Protein AF-A0A2N2BEV5-F1 (afdb_monomer_lite)

pLDDT: mean 85.34, std 14.76, range [30.97, 98.75]

Foldseek 3Di:
DDDDDDDPPDPDDDDDDALLDAWDQFDKDKDKDFDPQDPDPPDDDDDPDDPDPSGDMDIDIDGDGDAKAKFWKKFQDKQAPQCVVQNVDPPRIDTLQQDAQAAQRNPDVPCNHDFAAAPMKTKIKIKMFHPQLDQPKKKKKAKFKWFQFPLQDTAGWWKWFQDPVGTHTQLDPPDPDFFKDFQQDVSNVDDPVQQLLQLVLVQVVPNVPPDDSVNSSCLNNDRDIGTQDDRNIGMWGSSFKTQCFDPPPDPPDDDPSSRSSRMMMGIGMDGHHQRMWIFGPPDDPVVDPDDDAVDPRTDAFGKMFMFIWMFIADDDPDPPCVVVDDGSYTCDDPPVHHNSVVRNRDQDDPSHGDDRRRHGIYTNHGGPVVVVD

Structure (mmCIF, N/CA/C/O backbone):
data_AF-A0A2N2BEV5-F1
#
_entry.id   AF-A0A2N2BEV5-F1
#
loop_
_atom_site.group_PDB
_atom_site.id
_atom_site.type_symbol
_atom_site.label_atom_id
_atom_site.label_alt_id
_atom_site.label_comp_id
_atom_site.label_asym_id
_atom_site.label_entity_id
_atom_site.label_seq_id
_atom_site.pdbx_PDB_ins_code
_atom_site.Cartn_x
_atom_site.Cartn_y
_atom_site.Cartn_z
_atom_site.occupancy
_atom_site.B_iso_or_equiv
_atom_site.auth_seq_id
_atom_site.auth_comp_id
_atom_site.auth_asym_id
_atom_site.auth_atom_id
_atom_site.pdbx_PDB_model_num
ATOM 1 N N . ILE A 1 1 ? 19.008 -13.020 -26.504 1.00 34.28 1 ILE A N 1
ATOM 2 C CA . ILE A 1 1 ? 19.148 -14.498 -26.495 1.00 34.28 1 ILE A CA 1
ATOM 3 C C . ILE A 1 1 ? 20.255 -14.858 -25.511 1.00 34.28 1 ILE A C 1
ATOM 5 O O . ILE A 1 1 ? 21.425 -14.665 -25.812 1.00 34.28 1 ILE A O 1
ATOM 9 N N . THR A 1 2 ? 19.903 -15.298 -24.308 1.00 40.72 2 THR A N 1
ATOM 10 C CA . THR A 1 2 ? 20.852 -15.801 -23.304 1.00 40.72 2 THR A CA 1
ATOM 11 C C . THR A 1 2 ? 20.968 -17.312 -23.476 1.00 40.72 2 THR A C 1
ATOM 13 O O . THR A 1 2 ? 20.120 -18.064 -23.009 1.00 40.72 2 THR A O 1
ATOM 16 N N . GLY A 1 3 ? 21.986 -17.758 -24.217 1.00 40.56 3 GLY A N 1
ATOM 17 C CA . GLY A 1 3 ? 22.230 -19.180 -24.453 1.00 40.56 3 GLY A CA 1
ATOM 18 C C . GLY A 1 3 ? 22.657 -19.887 -23.169 1.00 40.56 3 GLY A C 1
ATOM 19 O O . GLY A 1 3 ? 23.646 -19.504 -22.547 1.00 40.56 3 GLY A O 1
ATOM 20 N N . THR A 1 4 ? 21.910 -20.910 -22.775 1.00 47.31 4 THR A N 1
ATOM 21 C CA . THR A 1 4 ? 22.251 -21.835 -21.689 1.00 47.31 4 THR A CA 1
ATOM 22 C C . THR A 1 4 ? 22.602 -23.166 -22.338 1.00 47.31 4 THR A C 1
ATOM 24 O O . THR A 1 4 ? 21.811 -23.709 -23.103 1.00 47.31 4 THR A O 1
ATOM 27 N N . ASN A 1 5 ? 23.824 -23.651 -22.109 1.00 46.62 5 ASN A N 1
ATOM 28 C CA . ASN A 1 5 ? 24.278 -24.915 -22.678 1.00 46.62 5 ASN A CA 1
ATOM 29 C C . ASN A 1 5 ? 23.765 -26.047 -21.783 1.00 46.62 5 ASN A C 1
ATOM 31 O O . ASN A 1 5 ? 24.257 -26.229 -20.670 1.00 46.62 5 ASN A O 1
ATOM 35 N N . THR A 1 6 ? 22.730 -26.751 -22.225 1.00 49.31 6 THR A N 1
ATOM 36 C CA . THR A 1 6 ? 22.235 -27.949 -21.543 1.00 49.31 6 THR A CA 1
ATOM 37 C C . THR A 1 6 ? 23.094 -29.136 -21.956 1.00 49.31 6 THR A C 1
ATOM 39 O O . THR A 1 6 ? 23.370 -29.311 -23.143 1.00 49.31 6 THR A O 1
ATOM 42 N N . GLY A 1 7 ? 23.535 -29.941 -20.987 1.00 48.88 7 GLY A N 1
ATOM 43 C CA . GLY A 1 7 ? 24.290 -31.164 -21.261 1.00 48.88 7 GLY A CA 1
ATOM 44 C C . GLY A 1 7 ? 23.553 -32.094 -22.230 1.00 48.88 7 GLY A C 1
ATOM 45 O O . GLY A 1 7 ? 22.334 -32.026 -22.392 1.00 48.88 7 GLY A O 1
ATOM 46 N N . THR A 1 8 ? 24.298 -32.967 -22.901 1.00 49.28 8 THR A N 1
ATOM 47 C CA . THR A 1 8 ? 23.722 -33.966 -23.804 1.00 49.28 8 THR A CA 1
ATOM 48 C C . THR A 1 8 ? 22.730 -34.866 -23.046 1.00 49.28 8 THR A C 1
ATOM 50 O O . THR A 1 8 ? 23.027 -35.342 -21.953 1.00 49.28 8 THR A O 1
ATOM 53 N N . ASN A 1 9 ? 21.555 -35.110 -23.643 1.00 54.00 9 ASN A N 1
ATOM 54 C CA . ASN A 1 9 ? 20.479 -36.003 -23.164 1.00 54.00 9 ASN A CA 1
ATOM 55 C C . ASN A 1 9 ? 19.553 -35.499 -22.035 1.00 54.00 9 ASN A C 1
ATOM 57 O O . ASN A 1 9 ? 18.946 -36.319 -21.346 1.00 54.00 9 ASN A O 1
ATOM 61 N N . THR A 1 10 ? 19.370 -34.189 -21.851 1.00 55.41 10 THR A N 1
ATOM 62 C CA . THR A 1 10 ? 18.344 -33.670 -20.923 1.00 55.41 10 THR A CA 1
ATOM 63 C C . THR A 1 10 ? 17.111 -33.147 -21.666 1.00 55.41 10 THR A C 1
ATOM 65 O O . THR A 1 10 ? 17.215 -32.212 -22.454 1.00 55.41 10 THR A O 1
ATOM 68 N N . ASN A 1 11 ? 15.922 -33.683 -21.358 1.00 60.34 11 ASN A N 1
ATOM 69 C CA . ASN A 1 11 ? 14.624 -33.153 -21.828 1.00 60.34 11 ASN A CA 1
ATOM 70 C C . ASN A 1 11 ? 14.162 -31.907 -21.044 1.00 60.34 11 ASN A C 1
ATOM 72 O O . ASN A 1 11 ? 13.017 -31.476 -21.159 1.00 60.34 11 ASN A O 1
ATOM 76 N N . THR A 1 12 ? 15.033 -31.348 -20.207 1.00 63.50 12 THR A N 1
ATOM 77 C CA . THR A 1 12 ? 14.775 -30.174 -19.377 1.00 63.50 12 THR A CA 1
ATOM 78 C C . THR A 1 12 ? 15.849 -29.128 -19.644 1.00 63.50 12 THR A C 1
ATOM 80 O O . THR A 1 12 ? 17.036 -29.441 -19.743 1.00 63.50 12 THR A O 1
ATOM 83 N N . ALA A 1 13 ? 15.425 -27.874 -19.776 1.00 67.50 13 ALA A N 1
ATOM 84 C CA . ALA A 1 13 ? 16.307 -26.746 -20.019 1.00 67.50 13 ALA A CA 1
ATOM 85 C C . ALA A 1 13 ? 15.894 -25.569 -19.135 1.00 67.50 13 ALA A C 1
ATOM 87 O O . ALA A 1 13 ? 14.744 -25.133 -19.162 1.00 67.50 13 ALA A O 1
ATOM 88 N N . THR A 1 14 ? 16.842 -25.045 -18.361 1.00 68.56 14 THR A N 1
ATOM 89 C CA . THR A 1 14 ? 16.661 -23.795 -17.620 1.00 68.56 14 THR A CA 1
ATOM 90 C C . THR A 1 14 ? 17.076 -22.649 -18.525 1.00 68.56 14 THR A C 1
ATOM 92 O O . THR A 1 14 ? 18.225 -22.607 -18.956 1.00 68.56 14 THR A O 1
ATOM 95 N N . TYR A 1 15 ? 16.169 -21.714 -18.790 1.00 69.25 15 TYR A N 1
ATOM 96 C CA . TYR A 1 15 ? 16.465 -20.501 -19.545 1.00 69.25 15 TYR A CA 1
ATOM 97 C C . TYR A 1 15 ? 16.323 -19.267 -18.651 1.00 69.25 15 TYR A C 1
ATOM 99 O O . TYR A 1 15 ? 15.586 -19.265 -17.668 1.00 69.25 15 TYR A O 1
ATOM 107 N N . TYR A 1 16 ? 17.056 -18.210 -18.992 1.00 71.62 16 TYR A N 1
ATOM 108 C CA . TYR A 1 16 ? 16.954 -16.916 -18.324 1.00 71.62 16 TYR A CA 1
ATOM 109 C C . TYR A 1 16 ? 16.068 -15.986 -19.147 1.00 71.62 16 TYR A C 1
ATOM 111 O O . TYR A 1 16 ? 16.355 -15.763 -20.326 1.00 71.62 16 TYR A O 1
ATOM 119 N N . LEU A 1 17 ? 15.033 -15.430 -18.516 1.00 75.38 17 LEU A N 1
ATOM 120 C CA . LEU A 1 17 ? 14.202 -14.386 -19.095 1.00 75.38 17 LEU A CA 1
ATOM 121 C C . LEU A 1 17 ? 14.609 -13.026 -18.508 1.00 75.38 17 LEU A C 1
ATOM 123 O O . LEU A 1 17 ? 14.427 -12.809 -17.308 1.00 75.38 17 LEU A O 1
ATOM 127 N N . PRO A 1 18 ? 15.180 -12.113 -19.310 1.00 77.12 18 PRO A N 1
ATOM 128 C CA . PRO A 1 18 ? 15.557 -10.802 -18.810 1.00 77.12 18 PRO A CA 1
ATOM 129 C C . PRO A 1 18 ? 14.338 -9.977 -18.398 1.00 77.12 18 PRO A C 1
ATOM 131 O O . PRO A 1 18 ? 13.340 -9.933 -19.112 1.00 77.12 18 PRO A O 1
ATOM 134 N N . SER A 1 19 ? 14.445 -9.243 -17.290 1.00 78.12 19 SER A N 1
ATOM 135 C CA . SER A 1 19 ? 13.341 -8.419 -16.775 1.00 78.12 19 SER A CA 1
ATOM 136 C C . SER A 1 19 ? 12.916 -7.287 -17.716 1.00 78.12 19 SER A C 1
ATOM 138 O O . SER A 1 19 ? 11.834 -6.745 -17.554 1.00 78.12 19 SER A O 1
ATOM 140 N N . HIS A 1 20 ? 13.783 -6.891 -18.654 1.00 81.94 20 HIS A N 1
ATOM 141 C CA . HIS A 1 20 ? 13.527 -5.827 -19.630 1.00 81.94 20 HIS A CA 1
ATOM 142 C C . HIS A 1 20 ? 12.805 -6.313 -20.894 1.00 81.94 20 HIS A C 1
ATOM 144 O O . HIS A 1 20 ? 12.611 -5.527 -21.824 1.00 81.94 20 HIS A O 1
ATOM 150 N N . ASN A 1 21 ? 12.475 -7.603 -20.976 1.00 83.12 21 ASN A N 1
ATOM 151 C CA . ASN A 1 21 ? 11.634 -8.102 -22.049 1.00 83.12 21 ASN A CA 1
ATOM 152 C C . ASN A 1 21 ? 10.241 -7.481 -21.922 1.00 83.12 21 ASN A C 1
ATOM 154 O O . ASN A 1 21 ? 9.673 -7.455 -20.834 1.00 83.12 21 ASN A O 1
ATOM 158 N N . ARG A 1 22 ? 9.710 -7.000 -23.048 1.00 84.12 22 ARG A N 1
ATOM 159 C CA . ARG A 1 22 ? 8.342 -6.485 -23.112 1.00 84.12 22 ARG A CA 1
ATOM 160 C C . ARG A 1 22 ? 7.340 -7.609 -22.957 1.00 84.12 22 ARG A C 1
ATOM 162 O O . ARG A 1 22 ? 7.591 -8.727 -23.415 1.00 84.12 22 ARG A O 1
ATOM 169 N N . GLU A 1 23 ? 6.208 -7.278 -22.368 1.00 86.94 23 GLU A N 1
ATOM 170 C CA . GLU A 1 23 ? 5.104 -8.209 -22.233 1.00 86.94 23 GLU A CA 1
ATOM 171 C C . GLU A 1 23 ? 4.521 -8.546 -23.613 1.00 86.94 23 GLU A C 1
ATOM 173 O O . GLU A 1 23 ? 4.550 -7.742 -24.550 1.00 86.94 23 GLU A O 1
ATOM 178 N N . THR A 1 24 ? 4.072 -9.788 -23.787 1.00 85.44 24 THR A N 1
ATOM 179 C CA . THR A 1 24 ? 3.576 -10.283 -25.076 1.00 85.44 24 THR A CA 1
ATOM 180 C C . THR A 1 24 ? 2.731 -11.537 -24.904 1.00 85.44 24 THR A C 1
ATOM 182 O O . THR A 1 24 ? 3.067 -12.417 -24.117 1.00 85.44 24 THR A O 1
ATOM 185 N N . THR A 1 25 ? 1.664 -11.654 -25.694 1.00 84.75 25 THR A N 1
ATOM 186 C CA . THR A 1 25 ? 0.838 -12.869 -25.802 1.00 84.75 25 THR A CA 1
ATOM 187 C C . THR A 1 25 ? 1.305 -13.807 -26.919 1.00 84.75 25 THR A C 1
ATOM 189 O O . THR A 1 25 ? 0.766 -14.892 -27.103 1.00 84.75 25 THR A O 1
ATOM 192 N N . THR A 1 26 ? 2.307 -13.399 -27.703 1.00 88.25 26 THR A N 1
ATOM 193 C CA . THR A 1 26 ? 2.775 -14.125 -28.895 1.00 88.25 26 THR A CA 1
ATOM 194 C C . THR A 1 26 ? 4.274 -14.414 -28.834 1.00 88.25 26 THR A C 1
ATOM 196 O O . THR A 1 26 ? 4.943 -14.491 -29.867 1.00 88.25 26 THR A O 1
ATOM 199 N N . GLY A 1 27 ? 4.831 -14.504 -27.626 1.00 84.31 27 GLY A N 1
ATOM 200 C CA . GLY A 1 27 ? 6.242 -14.789 -27.414 1.00 84.31 27 GLY A CA 1
ATOM 201 C C . GLY A 1 27 ? 6.604 -16.216 -27.819 1.00 84.31 27 GLY A C 1
ATOM 202 O O . GLY A 1 27 ? 5.766 -17.116 -27.845 1.00 84.31 27 GLY A O 1
ATOM 203 N N . GLN A 1 28 ? 7.882 -16.434 -28.121 1.00 83.12 28 GLN A N 1
ATOM 204 C CA . GLN A 1 28 ? 8.412 -17.765 -28.406 1.00 83.12 28 GLN A CA 1
ATOM 205 C C . GLN A 1 28 ? 9.754 -17.964 -27.706 1.00 83.12 28 GLN A C 1
ATOM 207 O O . GLN A 1 28 ? 10.658 -17.130 -27.809 1.00 83.12 28 GLN A O 1
ATOM 212 N N . VAL A 1 29 ? 9.903 -19.098 -27.022 1.00 79.50 29 VAL A N 1
ATOM 213 C CA . VAL A 1 29 ? 11.201 -19.592 -26.553 1.00 79.50 29 VAL A CA 1
ATOM 214 C C . VAL A 1 29 ? 11.719 -20.588 -27.579 1.00 79.50 29 VAL A C 1
ATOM 216 O O . VAL A 1 29 ? 11.089 -21.611 -27.837 1.00 79.50 29 VAL A O 1
ATOM 219 N N . GLN A 1 30 ? 12.873 -20.284 -28.169 1.00 76.88 30 GLN A N 1
ATOM 220 C CA . GLN A 1 30 ? 13.498 -21.127 -29.183 1.00 76.88 30 GLN A CA 1
ATOM 221 C C . GLN A 1 30 ? 14.633 -21.956 -28.576 1.00 76.88 30 GLN A C 1
ATOM 223 O O . GLN A 1 30 ? 15.620 -21.410 -28.077 1.00 76.88 30 GLN A O 1
ATOM 228 N N . PHE A 1 31 ? 14.525 -23.275 -28.697 1.00 73.56 31 PHE A N 1
ATOM 229 C CA . PHE A 1 31 ? 15.580 -24.237 -28.398 1.00 73.56 31 PHE A CA 1
ATOM 230 C C . PHE A 1 31 ? 16.249 -24.652 -29.700 1.00 73.56 31 PHE A C 1
ATOM 232 O O . PHE A 1 31 ? 15.580 -24.921 -30.697 1.00 73.56 31 PHE A O 1
ATOM 239 N N . ARG A 1 32 ? 17.582 -24.686 -29.710 1.00 68.81 32 ARG A N 1
ATOM 240 C CA . ARG A 1 32 ? 18.357 -25.005 -30.911 1.00 68.81 32 ARG A CA 1
ATOM 241 C C . ARG A 1 32 ? 19.406 -26.054 -30.585 1.00 68.81 32 ARG A C 1
ATOM 243 O O . ARG A 1 32 ? 20.234 -25.833 -29.705 1.00 68.81 32 ARG A O 1
ATOM 250 N N . THR A 1 33 ? 19.413 -27.154 -31.330 1.00 65.44 33 THR A N 1
ATOM 251 C CA . THR A 1 33 ? 20.548 -28.080 -31.349 1.00 65.44 33 THR A CA 1
ATOM 252 C C . THR A 1 33 ? 21.574 -27.559 -32.347 1.00 65.44 33 THR A C 1
ATOM 254 O O . THR A 1 33 ? 21.242 -27.276 -33.499 1.00 65.44 33 THR A O 1
ATOM 257 N N . LEU A 1 34 ? 22.817 -27.401 -31.899 1.00 62.34 34 LEU A N 1
ATOM 258 C CA . LEU A 1 34 ? 23.918 -26.930 -32.734 1.00 62.34 34 LEU A CA 1
ATOM 259 C C . LEU A 1 34 ? 24.727 -28.138 -33.226 1.00 62.34 34 LEU A C 1
ATOM 261 O O . LEU A 1 34 ? 25.015 -29.019 -32.412 1.00 62.34 34 LEU A O 1
ATOM 265 N N . PRO A 1 35 ? 25.102 -28.204 -34.514 1.00 60.31 35 PRO A N 1
ATOM 266 C CA . PRO A 1 35 ? 25.917 -29.296 -35.012 1.00 60.31 35 PRO A CA 1
ATOM 267 C C . PRO A 1 35 ? 27.351 -29.154 -34.493 1.00 60.31 35 PRO A C 1
ATOM 269 O O . PRO A 1 35 ? 27.834 -28.048 -34.236 1.00 60.31 35 PRO A O 1
ATOM 272 N N . ILE A 1 36 ? 28.029 -30.291 -34.325 1.00 57.94 36 ILE A N 1
ATOM 273 C CA . ILE A 1 36 ? 29.343 -30.380 -33.665 1.00 57.94 36 ILE A CA 1
ATOM 274 C C . ILE A 1 36 ? 30.451 -29.611 -34.403 1.00 57.94 36 ILE A C 1
ATOM 276 O O . ILE A 1 36 ? 31.443 -29.213 -33.801 1.00 57.94 36 ILE A O 1
ATOM 280 N N . ASN A 1 37 ? 30.271 -29.383 -35.703 1.00 60.31 37 ASN A N 1
ATOM 281 C CA . ASN A 1 37 ? 31.183 -28.673 -36.596 1.00 60.31 37 ASN A CA 1
ATOM 282 C C . ASN A 1 37 ? 30.861 -27.167 -36.725 1.00 60.31 37 ASN A C 1
ATOM 284 O O . ASN A 1 37 ? 31.521 -26.467 -37.494 1.00 60.31 37 ASN A O 1
ATOM 288 N N . LEU A 1 38 ? 29.873 -26.637 -35.987 1.00 59.56 38 LEU A N 1
ATOM 289 C CA . LEU A 1 38 ? 29.530 -25.217 -36.043 1.00 59.56 38 LEU A CA 1
ATOM 290 C C . LEU A 1 38 ? 30.586 -24.364 -35.328 1.00 59.56 38 LEU A C 1
ATOM 292 O O . LEU A 1 38 ? 30.641 -24.304 -34.102 1.00 59.56 38 LEU A O 1
ATOM 296 N N . THR A 1 39 ? 31.375 -23.626 -36.103 1.00 58.25 39 THR A N 1
ATOM 297 C CA . THR A 1 39 ? 32.436 -22.747 -35.586 1.00 58.25 39 THR A CA 1
ATOM 298 C C . THR A 1 39 ? 31.948 -21.349 -35.193 1.00 58.25 39 THR A C 1
ATOM 300 O O . THR A 1 39 ? 32.616 -20.671 -34.415 1.00 58.25 39 THR A O 1
ATOM 303 N N . ASN A 1 40 ? 30.780 -20.902 -35.682 1.00 61.22 40 ASN A N 1
ATOM 304 C CA . ASN A 1 40 ? 30.209 -19.588 -35.363 1.00 61.22 40 ASN A CA 1
ATOM 305 C C . ASN A 1 40 ? 28.679 -19.637 -35.177 1.00 61.22 40 ASN A C 1
ATOM 307 O O . ASN A 1 40 ? 27.923 -19.986 -36.085 1.00 61.22 40 ASN A O 1
ATOM 311 N N . LEU A 1 41 ? 28.222 -19.220 -33.994 1.00 57.69 41 LEU A N 1
ATOM 312 C CA . LEU A 1 41 ? 26.811 -19.161 -33.595 1.00 57.69 41 LEU A CA 1
ATOM 313 C C . LEU A 1 41 ? 25.984 -18.108 -34.352 1.00 57.69 41 LEU A C 1
ATOM 315 O O . LEU A 1 41 ? 24.764 -18.246 -34.427 1.00 57.69 41 LEU A O 1
ATOM 319 N N . LEU A 1 42 ? 26.629 -17.073 -34.899 1.00 59.28 42 LEU A N 1
ATOM 320 C CA . LEU A 1 42 ? 25.979 -15.908 -35.512 1.00 59.28 42 LEU A CA 1
ATOM 321 C C . LEU A 1 42 ? 25.926 -15.961 -37.049 1.00 59.28 42 LEU A C 1
ATOM 323 O O . LEU A 1 42 ? 25.444 -15.021 -37.675 1.00 59.28 42 LEU A O 1
ATOM 327 N N . ALA A 1 43 ? 26.415 -17.035 -37.677 1.00 57.66 43 ALA A N 1
ATOM 328 C CA . ALA A 1 43 ? 26.401 -17.162 -39.134 1.00 57.66 43 ALA A CA 1
ATOM 329 C C . ALA A 1 43 ? 24.961 -17.300 -39.697 1.00 57.66 43 ALA A C 1
ATOM 331 O O . ALA A 1 43 ? 24.120 -17.962 -39.069 1.00 57.66 43 ALA A O 1
ATOM 332 N N . PRO A 1 44 ? 24.655 -16.706 -40.871 1.00 52.97 44 PRO A N 1
ATOM 333 C CA . PRO A 1 44 ? 23.339 -16.798 -41.511 1.00 52.97 44 PRO A CA 1
ATOM 334 C C . PRO A 1 44 ? 22.967 -18.254 -41.834 1.00 52.97 44 PRO A C 1
ATOM 336 O O . PRO A 1 44 ? 23.810 -19.036 -42.264 1.00 52.97 44 PRO A O 1
ATOM 339 N N . HIS A 1 45 ? 21.707 -18.629 -41.597 1.00 56.06 45 HIS A N 1
ATOM 340 C CA . HIS 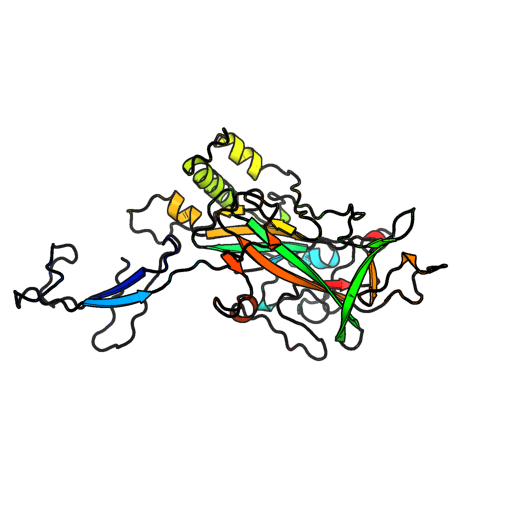A 1 45 ? 21.213 -20.006 -41.719 1.00 56.06 45 HIS A CA 1
ATOM 341 C C . HIS A 1 45 ? 19.780 -20.053 -42.259 1.00 56.06 45 HIS A C 1
ATOM 343 O O . HIS A 1 45 ? 19.039 -19.075 -42.174 1.00 56.06 45 HIS A O 1
ATOM 349 N N . ASN A 1 46 ? 19.403 -21.203 -42.825 1.00 52.03 46 ASN A N 1
ATOM 350 C CA . ASN A 1 46 ? 18.092 -21.425 -43.427 1.00 52.03 46 ASN A CA 1
ATOM 351 C C . ASN A 1 46 ? 17.142 -22.081 -42.410 1.00 52.03 46 ASN A C 1
ATOM 353 O O . ASN A 1 46 ? 17.456 -23.138 -41.869 1.00 52.03 46 ASN A O 1
ATOM 357 N N . PHE A 1 47 ? 16.004 -21.439 -42.131 1.00 50.50 47 PHE A N 1
ATOM 358 C CA . PHE A 1 47 ? 15.094 -21.801 -41.031 1.00 50.50 47 PHE A CA 1
ATOM 359 C C . PHE A 1 47 ? 14.123 -22.943 -41.365 1.00 50.50 47 PHE A C 1
ATOM 361 O O . PHE A 1 47 ? 13.617 -23.593 -40.458 1.00 50.50 47 PHE A O 1
ATOM 368 N N . ALA A 1 48 ? 13.842 -23.168 -42.652 1.00 45.28 48 ALA A N 1
ATOM 369 C CA . ALA A 1 48 ? 12.697 -23.976 -43.078 1.00 45.28 48 ALA A CA 1
ATOM 370 C C . ALA A 1 48 ? 13.036 -25.424 -43.464 1.00 45.28 48 ALA A C 1
ATOM 372 O O . ALA A 1 48 ? 12.157 -26.278 -43.384 1.00 45.28 48 ALA A O 1
ATOM 373 N N . TYR A 1 49 ? 14.266 -25.726 -43.901 1.00 46.53 49 TYR A N 1
ATOM 374 C CA . TYR A 1 49 ? 14.660 -27.108 -44.183 1.00 46.53 49 TYR A CA 1
ATOM 375 C C . TYR A 1 49 ? 16.174 -27.318 -44.324 1.00 46.53 49 TYR A C 1
ATOM 377 O O . TYR A 1 49 ? 16.933 -26.404 -44.653 1.00 46.53 49 TYR A O 1
ATOM 385 N N . ASN A 1 50 ? 16.577 -28.571 -44.113 1.00 49.91 50 ASN A N 1
ATOM 386 C CA . ASN A 1 50 ? 17.946 -29.062 -44.180 1.00 49.91 50 ASN A CA 1
ATOM 387 C C . ASN A 1 50 ? 18.389 -29.338 -45.636 1.00 49.91 50 ASN A C 1
ATOM 389 O O . ASN A 1 50 ? 17.968 -30.332 -46.226 1.00 49.91 50 ASN A O 1
ATOM 393 N N . LYS A 1 51 ? 19.228 -28.472 -46.224 1.00 52.38 51 LYS A N 1
ATOM 394 C CA . LYS A 1 51 ? 19.901 -28.737 -47.519 1.00 52.38 51 LYS A CA 1
ATOM 395 C C . LYS A 1 51 ? 21.305 -29.317 -47.374 1.00 52.38 51 LYS A C 1
ATOM 397 O O . LYS A 1 51 ? 21.847 -29.788 -48.367 1.00 52.38 51 LYS A O 1
ATOM 402 N N . ASP A 1 52 ? 21.896 -29.221 -46.189 1.00 56.25 52 ASP A N 1
ATOM 403 C CA . ASP A 1 52 ? 23.330 -29.397 -45.996 1.00 56.25 52 ASP A CA 1
ATOM 404 C C . ASP A 1 52 ? 23.599 -30.123 -44.674 1.00 56.25 52 ASP A C 1
ATOM 406 O O . ASP A 1 52 ? 23.303 -29.616 -43.589 1.00 56.25 52 ASP A O 1
ATOM 410 N N . ILE A 1 53 ? 24.155 -31.329 -44.788 1.00 56.12 53 ILE A N 1
ATOM 411 C CA . ILE A 1 53 ? 24.494 -32.198 -43.659 1.00 56.12 53 ILE A CA 1
ATOM 412 C C . ILE A 1 53 ? 25.543 -31.563 -42.737 1.00 56.12 53 ILE A C 1
ATOM 414 O O . ILE A 1 53 ? 25.528 -31.827 -41.535 1.00 56.12 53 ILE A O 1
ATOM 418 N N . ASP A 1 54 ? 26.369 -30.655 -43.265 1.00 52.91 54 ASP A N 1
ATOM 419 C CA . ASP A 1 54 ? 27.369 -29.913 -42.502 1.00 52.91 54 ASP A CA 1
ATOM 420 C C . ASP A 1 54 ? 26.766 -28.714 -41.738 1.00 52.91 54 ASP A C 1
ATOM 422 O O . ASP A 1 54 ? 27.444 -28.118 -40.902 1.00 52.91 54 ASP A O 1
ATOM 426 N N . ALA A 1 55 ? 25.483 -28.384 -41.955 1.00 52.47 55 ALA A N 1
ATOM 427 C CA . ALA A 1 55 ? 24.771 -27.263 -41.327 1.00 52.47 55 ALA A CA 1
ATOM 428 C C . ALA A 1 55 ? 23.537 -27.691 -40.498 1.00 52.47 55 ALA A C 1
ATOM 430 O O . ALA A 1 55 ? 22.659 -26.868 -40.214 1.00 52.47 55 ALA A O 1
ATOM 431 N N . TYR A 1 56 ? 23.469 -28.965 -40.089 1.00 54.03 56 TYR A N 1
ATOM 432 C CA . TYR A 1 56 ? 22.330 -29.569 -39.385 1.00 54.03 56 TYR A CA 1
ATOM 433 C C . TYR A 1 56 ? 21.934 -28.819 -38.098 1.00 54.03 56 TYR A C 1
ATOM 435 O O . TYR A 1 56 ? 22.645 -28.865 -37.098 1.00 54.03 56 TYR A O 1
ATOM 443 N N . LYS A 1 57 ? 20.765 -28.164 -38.077 1.00 58.25 57 LYS A N 1
ATOM 444 C CA . LYS A 1 57 ? 20.184 -27.560 -36.863 1.00 58.25 57 LYS A CA 1
ATOM 445 C C . LYS A 1 57 ? 18.717 -27.952 -36.725 1.00 58.25 57 LYS A C 1
ATOM 447 O O . LYS A 1 57 ? 17.917 -27.652 -37.606 1.00 58.25 57 LYS A O 1
ATOM 452 N N . ALA A 1 58 ? 18.365 -28.575 -35.602 1.00 59.53 58 ALA A N 1
ATOM 453 C CA . ALA A 1 58 ? 16.977 -28.759 -35.186 1.00 59.53 58 ALA A CA 1
ATOM 454 C C . ALA A 1 58 ? 16.564 -27.572 -34.302 1.00 59.53 58 ALA A C 1
ATOM 456 O O . ALA A 1 58 ? 17.273 -27.236 -33.348 1.00 59.53 58 ALA A O 1
ATOM 457 N N . VAL A 1 59 ? 15.444 -26.926 -34.635 1.00 67.00 59 VAL A N 1
ATOM 458 C CA . VAL A 1 59 ? 14.840 -25.853 -33.835 1.00 67.00 59 VAL A CA 1
ATOM 459 C C . VAL A 1 59 ? 13.516 -26.361 -33.284 1.00 67.00 59 VAL A C 1
ATOM 461 O O . VAL A 1 59 ? 12.703 -26.897 -34.032 1.00 67.00 59 VAL A O 1
ATOM 464 N N . ALA A 1 60 ? 13.311 -26.190 -31.984 1.00 71.75 60 ALA A N 1
ATOM 465 C CA . ALA A 1 60 ? 12.018 -26.358 -31.342 1.00 71.75 60 ALA A CA 1
ATOM 466 C C . ALA A 1 60 ? 11.581 -25.007 -30.777 1.00 71.75 60 ALA A C 1
ATOM 468 O O . ALA A 1 60 ? 12.383 -24.293 -30.173 1.00 71.75 60 ALA A O 1
ATOM 469 N N . GLU A 1 61 ? 10.317 -24.657 -30.976 1.00 79.38 61 GLU A N 1
ATOM 470 C CA . GLU A 1 61 ? 9.742 -23.403 -30.498 1.00 79.38 61 GLU A CA 1
ATOM 471 C C . GLU A 1 61 ? 8.622 -23.717 -29.519 1.00 79.38 61 GLU A C 1
ATOM 473 O O . GLU A 1 61 ? 7.759 -24.551 -29.795 1.00 79.38 61 GLU A O 1
ATOM 478 N N . ILE A 1 62 ? 8.646 -23.054 -28.368 1.00 82.50 62 ILE A N 1
ATOM 479 C CA . ILE A 1 62 ? 7.580 -23.135 -27.376 1.00 82.50 62 ILE A CA 1
ATOM 480 C C . ILE A 1 62 ? 6.898 -21.768 -27.333 1.00 82.50 62 ILE A C 1
ATOM 482 O O . ILE A 1 62 ? 7.575 -20.783 -27.013 1.00 82.50 62 ILE A O 1
ATOM 486 N N . PRO A 1 63 ? 5.596 -21.673 -27.666 1.00 85.12 63 PRO A N 1
ATOM 487 C CA . PRO A 1 63 ? 4.855 -20.435 -27.494 1.00 85.12 63 PRO A CA 1
ATOM 488 C C . PRO A 1 63 ? 4.760 -20.114 -26.004 1.00 85.12 63 PRO A C 1
ATOM 490 O O . PRO A 1 63 ? 4.504 -20.996 -25.182 1.00 85.12 63 PRO A O 1
ATOM 493 N N . VAL A 1 64 ? 4.990 -18.853 -25.661 1.00 85.00 64 VAL A N 1
ATOM 494 C CA . VAL A 1 64 ? 4.902 -18.364 -24.287 1.00 85.00 64 VAL A CA 1
ATOM 495 C C . VAL A 1 64 ? 4.189 -17.025 -24.253 1.00 85.00 64 VAL A C 1
ATOM 497 O O . VAL A 1 64 ? 4.377 -16.177 -25.127 1.00 85.00 64 VAL A O 1
ATOM 500 N N . GLU A 1 65 ? 3.426 -16.822 -23.191 1.00 85.75 65 GLU A N 1
ATOM 501 C CA . GLU A 1 65 ? 2.948 -15.504 -22.807 1.00 85.75 65 GLU A CA 1
ATOM 502 C C . GLU A 1 65 ? 3.882 -14.951 -21.734 1.00 85.75 65 GLU A C 1
ATOM 504 O O . GLU A 1 65 ? 4.280 -15.654 -20.801 1.00 85.75 65 GLU A O 1
ATOM 509 N N . LEU A 1 66 ? 4.271 -13.692 -21.893 1.00 85.12 66 LEU A N 1
ATOM 510 C CA . LEU A 1 66 ? 5.054 -12.959 -20.916 1.00 85.12 66 LEU A CA 1
ATOM 511 C C . LEU A 1 66 ? 4.193 -11.836 -20.366 1.00 85.12 66 LEU A C 1
ATOM 513 O O . LEU A 1 66 ? 3.831 -10.927 -21.107 1.00 85.12 66 LEU A O 1
ATOM 517 N N . SER A 1 67 ? 3.907 -11.914 -19.072 1.00 84.94 67 SER A N 1
ATOM 518 C CA . SER A 1 67 ? 3.188 -10.890 -18.321 1.00 84.94 67 SER A CA 1
ATOM 519 C C . SER A 1 67 ? 4.034 -10.405 -17.149 1.00 84.94 67 SER A C 1
ATOM 521 O O . SER A 1 67 ? 4.862 -11.149 -16.610 1.00 84.94 67 SER A O 1
ATOM 523 N N . GLY A 1 68 ? 3.825 -9.157 -16.752 1.00 86.19 68 GLY A N 1
ATOM 524 C CA . GLY A 1 68 ? 4.392 -8.581 -15.547 1.00 86.19 68 GLY A CA 1
ATOM 525 C C . GLY A 1 68 ? 3.732 -9.161 -14.299 1.00 86.19 68 GLY A C 1
ATOM 526 O O . GLY A 1 68 ? 2.745 -9.895 -14.349 1.00 86.19 68 GLY A O 1
ATOM 527 N N . THR A 1 69 ? 4.252 -8.796 -13.138 1.00 88.31 69 THR A N 1
ATOM 528 C CA . THR A 1 69 ? 3.792 -9.233 -11.817 1.00 88.31 69 THR A CA 1
ATOM 529 C C . THR A 1 69 ? 3.799 -8.060 -10.852 1.00 88.31 69 THR A C 1
ATOM 531 O O . THR A 1 69 ? 4.699 -7.218 -10.909 1.00 88.31 69 THR A O 1
ATOM 534 N N . ILE A 1 70 ? 2.847 -8.051 -9.921 1.00 93.31 70 ILE A N 1
ATOM 535 C CA . ILE A 1 70 ? 2.924 -7.251 -8.698 1.00 93.31 70 ILE A CA 1
ATOM 536 C C . ILE A 1 70 ? 3.373 -8.179 -7.572 1.00 93.31 70 ILE A C 1
ATOM 538 O O . ILE A 1 70 ? 2.769 -9.229 -7.364 1.00 93.31 70 ILE A O 1
ATOM 542 N N . SER A 1 71 ? 4.429 -7.804 -6.859 1.00 94.19 71 SER A N 1
ATOM 543 C CA . SER A 1 71 ? 5.064 -8.661 -5.856 1.00 94.19 71 SER A CA 1
ATOM 544 C C . SER A 1 71 ? 5.755 -7.848 -4.759 1.00 94.19 71 SER A C 1
ATOM 546 O O . SER A 1 71 ? 5.759 -6.620 -4.761 1.00 94.19 71 SER A O 1
ATOM 548 N N . ASP A 1 72 ? 6.392 -8.542 -3.834 1.00 95.69 72 ASP A N 1
ATOM 549 C CA . ASP A 1 72 ? 7.254 -8.057 -2.765 1.00 95.69 72 ASP A CA 1
ATOM 550 C C . ASP A 1 72 ? 6.657 -6.975 -1.852 1.00 95.69 72 ASP A C 1
ATOM 552 O O . ASP A 1 72 ? 7.335 -6.025 -1.433 1.00 95.69 72 ASP A O 1
ATOM 556 N N . PHE A 1 73 ? 5.377 -7.113 -1.505 1.00 97.88 73 PHE A N 1
ATOM 557 C CA . PHE A 1 73 ? 4.750 -6.279 -0.495 1.00 97.88 73 PHE A CA 1
ATOM 558 C C . PHE A 1 73 ? 5.492 -6.430 0.834 1.00 97.88 73 PHE A C 1
ATOM 560 O O . PHE A 1 73 ? 5.579 -7.499 1.445 1.00 97.88 73 PHE A O 1
ATOM 567 N N . THR A 1 74 ? 6.018 -5.304 1.292 1.00 97.44 74 THR A N 1
ATOM 568 C CA . THR A 1 74 ? 6.922 -5.225 2.426 1.00 97.44 74 THR A CA 1
ATOM 569 C C . THR A 1 74 ? 6.545 -4.036 3.293 1.00 97.44 74 THR A C 1
ATOM 571 O O . THR A 1 74 ? 6.582 -2.894 2.834 1.00 97.44 74 THR A O 1
ATOM 574 N N . ILE A 1 75 ? 6.265 -4.267 4.576 1.00 97.25 75 ILE A N 1
ATOM 575 C CA . ILE A 1 75 ? 6.249 -3.192 5.572 1.00 97.25 75 ILE A CA 1
ATOM 576 C C . ILE A 1 75 ? 7.698 -2.865 5.931 1.00 97.25 75 ILE A C 1
ATOM 578 O O . ILE A 1 75 ? 8.439 -3.699 6.453 1.00 97.25 75 ILE A O 1
ATOM 582 N N . ILE A 1 76 ? 8.093 -1.631 5.633 1.00 95.81 76 ILE A N 1
ATOM 583 C CA . ILE A 1 76 ? 9.458 -1.109 5.788 1.00 95.81 76 ILE A CA 1
ATOM 584 C C . ILE A 1 76 ? 9.604 -0.182 6.999 1.00 95.81 76 ILE A C 1
ATOM 586 O O . ILE A 1 76 ? 10.704 0.264 7.313 1.00 95.81 76 ILE A O 1
ATOM 590 N N . GLY A 1 77 ? 8.502 0.133 7.679 1.00 94.69 77 GLY A N 1
ATOM 591 C CA . GLY A 1 77 ? 8.520 0.953 8.882 1.00 94.69 77 GLY A CA 1
ATOM 592 C C . GLY A 1 77 ? 7.151 1.069 9.528 1.00 94.69 77 GLY A C 1
ATOM 593 O O . GLY A 1 77 ? 6.127 0.968 8.858 1.00 94.69 77 GLY A O 1
ATOM 594 N N . ILE A 1 78 ? 7.134 1.326 10.831 1.00 94.69 78 ILE A N 1
ATOM 595 C CA . ILE A 1 78 ? 5.928 1.636 11.603 1.00 94.69 78 ILE A CA 1
ATOM 596 C C . ILE A 1 78 ? 6.267 2.820 12.507 1.00 94.69 78 ILE A C 1
ATOM 598 O O . ILE A 1 78 ? 7.333 2.837 13.122 1.00 94.69 78 ILE A O 1
ATOM 602 N N . THR A 1 79 ? 5.407 3.839 12.549 1.00 94.69 79 THR A N 1
ATOM 603 C CA . THR A 1 79 ? 5.673 5.070 13.321 1.00 94.69 79 THR A CA 1
ATOM 604 C C . THR A 1 79 ? 5.340 4.941 14.806 1.00 94.69 79 THR A C 1
ATOM 606 O O . THR A 1 79 ? 5.625 5.856 15.572 1.00 94.69 79 THR A O 1
ATOM 609 N N . ASP A 1 80 ? 4.706 3.841 15.207 1.00 92.75 80 ASP A N 1
ATOM 610 C CA . ASP A 1 80 ? 4.451 3.516 16.606 1.00 92.75 80 ASP A CA 1
ATOM 611 C C . ASP A 1 80 ? 5.797 3.314 17.335 1.00 92.75 80 ASP A C 1
ATOM 613 O O . ASP A 1 80 ? 6.589 2.461 16.913 1.00 92.75 80 ASP A O 1
ATOM 617 N N . PRO A 1 81 ? 6.089 4.087 18.403 1.00 90.31 81 PRO A N 1
ATOM 618 C CA . PRO A 1 81 ? 7.362 4.036 19.122 1.00 90.31 81 PRO A CA 1
ATOM 619 C C . PRO A 1 81 ? 7.755 2.634 19.576 1.00 90.31 81 PRO A C 1
ATOM 621 O O . PRO A 1 81 ? 8.942 2.317 19.654 1.00 90.31 81 PRO A O 1
ATOM 624 N N . ALA A 1 82 ? 6.765 1.781 19.831 1.00 87.25 82 ALA A N 1
ATOM 625 C CA . ALA A 1 82 ? 6.981 0.420 20.277 1.00 87.25 82 ALA A CA 1
ATOM 626 C C . ALA A 1 82 ? 7.748 -0.426 19.230 1.00 87.25 82 ALA A C 1
ATOM 628 O O . ALA A 1 82 ? 8.534 -1.301 19.585 1.00 87.25 82 ALA A O 1
ATOM 629 N N . TRP A 1 83 ? 7.645 -0.062 17.945 1.00 89.38 83 TRP A N 1
ATOM 630 C CA . TRP A 1 83 ? 8.332 -0.707 16.821 1.00 89.38 83 TRP A CA 1
ATOM 631 C C . TRP A 1 83 ? 9.661 -0.046 16.433 1.00 89.38 83 TRP A C 1
ATOM 633 O O . TRP A 1 83 ? 10.389 -0.568 15.583 1.00 89.38 83 TRP A O 1
ATOM 643 N N . GLN A 1 84 ? 10.017 1.090 17.042 1.00 86.75 84 GLN A N 1
ATOM 644 C CA . GLN A 1 84 ? 11.165 1.897 16.617 1.00 86.75 84 GLN A CA 1
ATOM 645 C C . GLN A 1 84 ? 12.483 1.107 16.662 1.00 86.75 84 GLN A C 1
ATOM 647 O O . GLN A 1 84 ? 13.305 1.215 15.752 1.00 86.75 84 GLN A O 1
ATOM 652 N N . ASN A 1 85 ? 12.684 0.292 17.701 1.00 86.31 85 ASN A N 1
ATOM 653 C CA . ASN A 1 85 ? 13.906 -0.498 17.864 1.00 86.31 85 ASN A CA 1
ATOM 654 C C . ASN A 1 85 ? 14.046 -1.597 16.808 1.00 86.31 85 ASN A C 1
ATOM 656 O O . ASN A 1 85 ? 15.162 -1.852 16.362 1.00 86.31 85 ASN A O 1
ATOM 660 N N . HIS A 1 86 ? 12.937 -2.199 16.367 1.00 87.38 86 HIS A N 1
ATOM 661 C CA . HIS A 1 86 ? 12.961 -3.179 15.284 1.00 87.38 86 HIS A CA 1
ATOM 662 C C . HIS A 1 86 ? 13.429 -2.512 13.985 1.00 87.38 86 HIS A C 1
ATOM 664 O O . HIS A 1 86 ? 14.442 -2.909 13.416 1.00 87.38 86 HIS A O 1
ATOM 670 N N . PHE A 1 87 ? 12.781 -1.422 13.558 1.00 89.25 87 PHE A N 1
ATOM 671 C CA . PHE A 1 87 ? 13.080 -0.769 12.270 1.00 89.25 87 PHE A CA 1
ATOM 672 C C . PHE A 1 87 ? 14.407 0.016 12.221 1.00 89.25 87 PHE A C 1
ATOM 674 O O . PHE A 1 87 ? 14.896 0.352 11.135 1.00 89.25 87 PHE A O 1
ATOM 681 N N . LYS A 1 88 ? 15.038 0.265 13.377 1.00 86.69 88 LYS A N 1
ATOM 682 C CA . LYS A 1 88 ? 16.419 0.775 13.460 1.00 86.69 88 LYS A CA 1
ATOM 683 C C . LYS A 1 88 ? 17.458 -0.241 12.976 1.00 86.69 88 LYS A C 1
ATOM 685 O O . LYS A 1 88 ? 18.511 0.169 12.496 1.00 86.69 88 LYS A O 1
ATOM 690 N N . GLN A 1 89 ? 17.176 -1.538 13.077 1.00 84.69 89 GLN A N 1
ATOM 691 C CA . GLN A 1 89 ? 18.103 -2.581 12.639 1.00 84.69 89 GLN A CA 1
ATOM 692 C C . GLN A 1 89 ? 18.269 -2.577 11.108 1.00 84.69 89 GLN A C 1
ATOM 694 O O . GLN A 1 89 ? 17.404 -2.126 10.347 1.00 84.69 89 GLN A O 1
ATOM 699 N N . ALA A 1 90 ? 19.422 -3.037 10.628 1.00 80.38 90 ALA A N 1
ATOM 700 C CA . ALA A 1 90 ? 19.652 -3.182 9.195 1.00 80.38 90 ALA A CA 1
ATOM 701 C C . ALA A 1 90 ? 18.795 -4.338 8.650 1.00 80.38 90 ALA A C 1
ATOM 703 O O . ALA A 1 90 ? 18.763 -5.414 9.236 1.00 80.38 90 ALA A O 1
ATOM 704 N N . GLY A 1 91 ? 18.087 -4.110 7.541 1.00 80.50 91 GLY A N 1
ATOM 705 C CA . GLY A 1 91 ? 17.264 -5.136 6.884 1.00 80.50 91 GLY A CA 1
ATOM 706 C C . GLY A 1 91 ? 15.947 -5.507 7.582 1.00 80.50 91 GLY A C 1
ATOM 707 O O . GLY A 1 91 ? 15.213 -6.341 7.053 1.00 80.50 91 GLY A O 1
ATOM 708 N N . SER A 1 92 ? 15.605 -4.894 8.720 1.00 87.00 92 SER A N 1
ATOM 709 C CA . SER A 1 92 ? 14.357 -5.189 9.432 1.00 87.00 92 SER A CA 1
ATOM 710 C C . SER A 1 92 ? 13.130 -4.710 8.655 1.00 87.00 92 SER A C 1
ATOM 712 O O . SER A 1 92 ? 12.921 -3.516 8.431 1.00 87.00 92 SER A O 1
ATOM 714 N N . THR A 1 93 ? 12.341 -5.678 8.197 1.00 92.38 93 THR A N 1
ATOM 715 C CA . THR A 1 93 ? 11.142 -5.493 7.376 1.00 92.38 93 THR A CA 1
ATOM 716 C C . THR A 1 93 ? 10.176 -6.654 7.608 1.00 92.38 93 THR A C 1
ATOM 718 O O . THR A 1 93 ? 10.602 -7.742 7.997 1.00 92.38 93 THR A O 1
ATOM 721 N N . PHE A 1 94 ? 8.889 -6.458 7.314 1.00 93.50 94 PHE A N 1
ATOM 722 C CA . PHE A 1 94 ? 7.905 -7.544 7.281 1.00 93.50 94 PHE A CA 1
ATOM 723 C C . PHE A 1 94 ? 7.429 -7.780 5.848 1.00 93.50 94 PHE A C 1
ATOM 725 O O . PHE A 1 94 ? 6.668 -6.986 5.300 1.00 93.50 94 PHE A O 1
ATOM 732 N N . ARG A 1 95 ? 7.898 -8.877 5.252 1.00 94.50 95 ARG A N 1
ATOM 733 C CA . ARG A 1 95 ? 7.430 -9.419 3.960 1.00 94.50 95 ARG A CA 1
ATOM 734 C C . ARG A 1 95 ? 6.265 -10.384 4.161 1.00 94.50 95 ARG A C 1
ATOM 736 O O . ARG A 1 95 ? 6.025 -10.784 5.298 1.00 94.50 95 ARG A O 1
ATOM 743 N N . ALA A 1 96 ? 5.612 -10.822 3.085 1.00 93.56 96 ALA A N 1
ATOM 744 C CA . ALA A 1 96 ? 4.456 -11.728 3.110 1.00 93.56 96 ALA A CA 1
ATOM 745 C C . ALA A 1 96 ? 4.550 -12.875 4.142 1.00 93.56 96 ALA A C 1
ATOM 747 O O . ALA A 1 96 ? 3.634 -13.043 4.943 1.00 93.56 96 ALA A O 1
ATOM 748 N N . ALA A 1 97 ? 5.679 -13.590 4.220 1.00 91.56 97 ALA A N 1
ATOM 749 C CA . ALA A 1 97 ? 5.889 -14.675 5.190 1.00 91.56 97 ALA A CA 1
ATOM 750 C C . ALA A 1 97 ? 5.772 -14.273 6.678 1.00 91.56 97 ALA A C 1
ATOM 752 O O . ALA A 1 97 ? 5.497 -15.117 7.534 1.00 91.56 97 ALA A O 1
ATOM 753 N N . HIS A 1 98 ? 5.966 -12.992 6.992 1.00 90.62 98 HIS A N 1
ATOM 754 C CA . HIS A 1 98 ? 5.8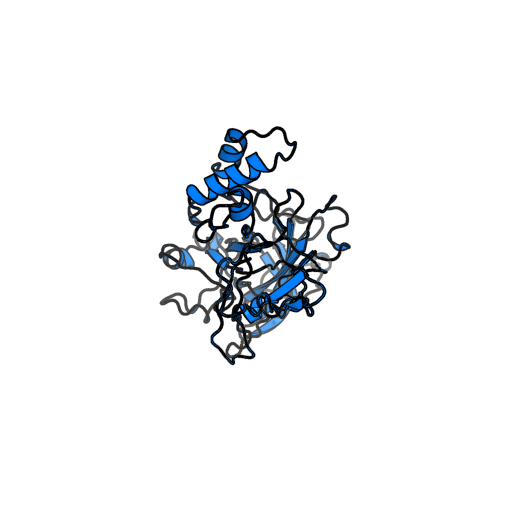89 -12.437 8.342 1.00 90.62 98 HIS A CA 1
ATOM 755 C C . HIS A 1 98 ? 4.575 -11.683 8.607 1.00 90.62 98 HIS A C 1
ATOM 757 O O . HIS A 1 98 ? 4.243 -11.442 9.762 1.00 90.62 98 HIS A O 1
ATOM 763 N N . LEU A 1 99 ? 3.813 -11.332 7.567 1.00 93.12 99 LEU A N 1
ATOM 764 C CA . LEU A 1 99 ? 2.569 -10.563 7.680 1.00 93.12 99 LEU A CA 1
ATOM 765 C C . LEU A 1 99 ? 1.385 -11.438 8.109 1.00 93.12 99 LEU A C 1
ATOM 767 O O . LEU A 1 99 ? 1.359 -12.611 7.743 1.00 93.12 99 LEU A O 1
ATOM 771 N N . PRO A 1 100 ? 0.402 -10.911 8.866 1.00 94.19 100 PRO A N 1
ATOM 772 C CA . PRO A 1 100 ? 0.242 -9.501 9.225 1.00 94.19 100 PRO A CA 1
ATOM 773 C C . PRO A 1 100 ? 1.152 -9.091 10.382 1.00 94.19 100 PRO A C 1
ATOM 775 O O . PRO A 1 100 ? 1.520 -9.911 11.222 1.00 94.19 100 PRO A O 1
ATOM 778 N N . VAL A 1 101 ? 1.441 -7.793 10.487 1.00 93.38 101 VAL A N 1
ATOM 779 C CA . VAL A 1 101 ? 2.033 -7.257 11.715 1.00 93.38 101 VAL A CA 1
ATOM 780 C C . VAL A 1 101 ? 0.979 -7.286 12.822 1.00 93.38 101 VAL A C 1
ATOM 782 O O . VAL A 1 101 ? 0.064 -6.462 12.838 1.00 93.38 101 VAL A O 1
ATOM 785 N N . MET A 1 102 ? 1.104 -8.246 13.737 1.00 89.25 102 MET A N 1
ATOM 786 C CA . MET A 1 102 ? 0.186 -8.444 14.854 1.00 89.25 102 MET A CA 1
ATOM 787 C C . MET A 1 102 ? 0.880 -8.987 16.112 1.00 89.25 102 MET A C 1
ATOM 789 O O . MET A 1 102 ? 1.985 -9.539 16.045 1.00 89.25 102 MET A O 1
ATOM 793 N N . ALA A 1 103 ? 0.182 -8.893 17.244 1.00 84.00 103 ALA A N 1
ATOM 794 C CA . ALA A 1 103 ? 0.594 -9.534 18.486 1.00 84.00 103 ALA A CA 1
ATOM 795 C C . ALA A 1 103 ? 0.738 -11.058 18.292 1.00 84.00 103 ALA A C 1
ATOM 797 O O . ALA A 1 103 ? -0.050 -11.696 17.598 1.00 84.00 103 ALA A O 1
ATOM 798 N N . GLY A 1 104 ? 1.780 -11.635 18.876 1.00 77.25 104 GLY A N 1
ATOM 799 C CA . GLY A 1 104 ? 2.053 -13.068 18.954 1.00 77.25 104 GLY A CA 1
ATOM 800 C C . GLY A 1 104 ? 2.760 -13.652 17.733 1.00 77.25 104 GLY A C 1
ATOM 801 O O . GLY A 1 104 ? 3.361 -14.715 17.841 1.00 77.25 104 GLY A O 1
ATOM 802 N N . LYS A 1 105 ? 2.736 -12.968 16.579 1.00 79.44 105 LYS A N 1
ATOM 803 C CA . LYS A 1 105 ? 3.293 -13.496 15.320 1.00 79.44 105 LYS A CA 1
ATOM 804 C C . LYS A 1 105 ? 4.737 -13.078 15.052 1.00 79.44 105 LYS A C 1
ATOM 806 O O . LYS A 1 105 ? 5.533 -13.866 14.550 1.00 79.44 105 LYS A O 1
ATOM 811 N N . ASN A 1 106 ? 5.083 -11.826 15.341 1.00 71.50 106 ASN A N 1
ATOM 812 C CA . ASN A 1 106 ? 6.306 -11.223 14.800 1.00 71.50 106 ASN A CA 1
ATOM 813 C C . ASN A 1 106 ? 7.610 -11.680 15.485 1.00 71.50 106 ASN A C 1
ATOM 815 O O . ASN A 1 106 ? 8.684 -11.241 15.079 1.00 71.50 106 ASN A O 1
ATOM 819 N N . ASN A 1 107 ? 7.528 -12.562 16.494 1.00 62.94 107 ASN A N 1
ATOM 820 C CA . ASN A 1 107 ? 8.645 -13.242 17.172 1.00 62.94 107 ASN A CA 1
ATOM 821 C C . ASN A 1 107 ? 9.841 -12.339 17.541 1.00 62.94 107 ASN A C 1
ATOM 823 O O . ASN A 1 107 ? 10.981 -12.795 17.598 1.00 62.94 107 ASN A O 1
ATOM 827 N N . GLN A 1 108 ? 9.594 -11.052 17.805 1.00 67.00 108 GLN A N 1
ATOM 828 C CA . GLN A 1 108 ? 10.607 -10.124 18.302 1.00 67.00 108 GLN A CA 1
ATOM 829 C C . GLN A 1 108 ? 10.573 -10.115 19.833 1.00 67.00 108 GLN A C 1
ATOM 831 O O . GLN A 1 108 ? 9.508 -9.964 20.441 1.00 67.00 108 GLN A O 1
ATOM 836 N N . VAL A 1 109 ? 11.746 -10.257 20.458 1.00 63.16 109 VAL A N 1
ATOM 837 C CA . VAL A 1 109 ? 11.900 -10.204 21.919 1.00 63.16 109 VAL A CA 1
ATOM 838 C C . VAL A 1 109 ? 11.313 -8.889 22.443 1.00 63.16 109 VAL A C 1
ATOM 840 O O . VAL A 1 109 ? 11.692 -7.811 21.991 1.00 63.16 109 VAL A O 1
ATOM 843 N N . GLY A 1 110 ? 10.360 -8.981 23.376 1.00 62.25 110 GLY A N 1
ATOM 844 C CA . GLY A 1 110 ? 9.682 -7.820 23.966 1.00 62.25 110 GLY A CA 1
ATOM 845 C C . GLY A 1 110 ? 8.529 -7.221 23.144 1.00 62.25 110 GLY A C 1
ATOM 846 O O . GLY A 1 110 ? 7.935 -6.242 23.586 1.00 62.25 110 GLY A O 1
ATOM 847 N N . MET A 1 111 ? 8.177 -7.795 21.984 1.00 67.25 111 MET A N 1
ATOM 848 C CA . MET A 1 111 ? 7.059 -7.329 21.137 1.00 67.25 111 MET A CA 1
ATOM 849 C C . MET A 1 111 ? 5.959 -8.383 20.951 1.00 67.25 111 MET A C 1
ATOM 851 O O . MET A 1 111 ? 5.107 -8.245 20.075 1.00 67.25 111 MET A O 1
ATOM 855 N N . ALA A 1 112 ? 5.968 -9.438 21.770 1.00 64.69 112 ALA A N 1
ATOM 856 C CA . ALA A 1 112 ? 5.014 -10.540 21.670 1.00 64.69 112 ALA A CA 1
ATOM 857 C C . ALA A 1 112 ? 3.549 -10.081 21.801 1.00 64.69 112 ALA A C 1
ATOM 859 O O . ALA A 1 112 ? 2.698 -10.665 21.156 1.00 64.69 112 ALA A O 1
ATOM 860 N N . ASP A 1 113 ? 3.250 -8.992 22.514 1.00 67.25 113 ASP A N 1
ATOM 861 C CA . ASP A 1 113 ? 1.872 -8.489 22.679 1.00 67.25 113 ASP A CA 1
ATOM 862 C C . ASP A 1 113 ? 1.568 -7.227 21.858 1.00 67.25 113 ASP A C 1
ATOM 864 O O . ASP A 1 113 ? 0.593 -6.514 22.121 1.00 67.25 113 ASP A O 1
ATOM 868 N N . GLN A 1 114 ? 2.429 -6.888 20.896 1.00 79.00 114 GLN A N 1
ATOM 869 C CA . GLN A 1 114 ? 2.325 -5.622 20.182 1.00 79.00 114 GLN A CA 1
ATOM 870 C C . GLN A 1 114 ? 1.651 -5.787 18.823 1.00 79.00 114 GLN A C 1
ATOM 872 O O . GLN A 1 114 ? 2.178 -6.415 17.909 1.00 79.00 114 GLN A O 1
ATOM 877 N N . ALA A 1 115 ? 0.482 -5.164 18.694 1.00 89.88 115 ALA A N 1
ATOM 878 C CA . ALA A 1 115 ? -0.073 -4.721 17.423 1.00 89.88 115 ALA A CA 1
ATOM 879 C C . ALA A 1 115 ? 0.112 -3.195 17.303 1.00 89.88 115 ALA A C 1
ATOM 881 O O . ALA A 1 115 ? 0.625 -2.547 18.220 1.00 89.88 115 ALA A O 1
ATOM 882 N N . VAL A 1 116 ? -0.280 -2.599 16.179 1.00 94.44 116 VAL A N 1
ATOM 883 C CA . VAL A 1 116 ? -0.109 -1.153 15.967 1.00 94.44 116 VAL A CA 1
ATOM 884 C C . VAL A 1 116 ? -1.219 -0.384 16.688 1.00 94.44 116 VAL A C 1
ATOM 886 O O . VAL A 1 116 ? -2.374 -0.806 16.708 1.00 94.44 116 VAL A O 1
ATOM 889 N N . LYS A 1 117 ? -0.914 0.751 17.317 1.00 95.44 117 LYS A N 1
ATOM 890 C CA . LYS A 1 117 ? -1.963 1.606 17.901 1.00 95.44 117 LYS A CA 1
ATOM 891 C C . LYS A 1 117 ? -2.593 2.523 16.856 1.00 95.44 117 LYS A C 1
ATOM 893 O O . LYS A 1 117 ? -1.936 2.967 15.914 1.00 95.44 117 LYS A O 1
ATOM 898 N N . LEU A 1 118 ? -3.871 2.844 17.044 1.00 97.12 118 LEU A N 1
ATOM 899 C CA . LEU A 1 118 ? -4.600 3.771 16.177 1.00 97.12 118 LEU A CA 1
ATOM 900 C C . LEU A 1 118 ? -3.919 5.144 16.149 1.00 97.12 118 LEU A C 1
ATOM 902 O O . LEU A 1 118 ? -3.449 5.641 17.174 1.00 97.12 118 LEU A O 1
ATOM 906 N N . GLY A 1 119 ? -3.872 5.765 14.972 1.00 96.19 119 GLY A N 1
ATOM 907 C CA . GLY A 1 119 ? -3.163 7.019 14.718 1.00 96.19 119 GLY A CA 1
ATOM 908 C C . GLY A 1 119 ? -1.705 6.861 14.274 1.00 96.19 119 GLY A C 1
ATOM 909 O O . GLY A 1 119 ? -1.135 7.832 13.784 1.00 96.19 119 GLY A O 1
ATOM 910 N N . TYR A 1 120 ? -1.102 5.671 14.386 1.00 96.56 120 TYR A N 1
ATOM 911 C CA . TYR A 1 120 ? 0.223 5.411 13.819 1.00 96.56 120 TYR A CA 1
ATOM 912 C C . TYR A 1 120 ? 0.153 4.813 12.416 1.00 96.56 120 TYR A C 1
ATOM 914 O O . TYR A 1 120 ? -0.738 4.028 12.082 1.00 96.56 120 TYR A O 1
ATOM 922 N N . LYS A 1 121 ? 1.140 5.176 11.599 1.00 96.62 121 LYS A N 1
ATOM 923 C CA . LYS A 1 121 ? 1.254 4.775 10.205 1.00 96.62 121 LYS A CA 1
ATOM 924 C C . LYS A 1 121 ? 2.130 3.540 10.054 1.00 96.62 121 LYS A C 1
ATOM 926 O O . LYS A 1 121 ? 3.181 3.432 10.692 1.00 96.62 121 LYS A O 1
ATOM 931 N N . ILE A 1 122 ? 1.740 2.662 9.139 1.00 97.50 122 ILE A N 1
ATOM 932 C CA . ILE A 1 122 ? 2.668 1.742 8.488 1.00 97.50 122 ILE A CA 1
ATOM 933 C C . ILE A 1 122 ? 3.231 2.409 7.230 1.00 97.50 122 ILE A C 1
ATOM 935 O O . ILE A 1 122 ? 2.521 3.100 6.501 1.00 97.50 122 ILE A O 1
ATOM 939 N N . ARG A 1 123 ? 4.516 2.189 6.969 1.00 97.88 123 ARG A N 1
ATOM 940 C CA . ARG A 1 123 ? 5.192 2.506 5.710 1.00 97.88 123 ARG A CA 1
ATOM 941 C C . ARG A 1 123 ? 5.408 1.199 4.976 1.00 97.88 123 ARG A C 1
ATOM 943 O O . ARG A 1 123 ? 5.970 0.266 5.549 1.00 97.88 123 ARG A O 1
ATOM 950 N N . PHE A 1 124 ? 5.010 1.142 3.715 1.00 98.31 124 PHE A N 1
ATOM 951 C CA . PHE A 1 124 ? 5.189 -0.054 2.904 1.00 98.31 124 PHE A CA 1
ATOM 952 C C . PHE A 1 124 ? 5.825 0.263 1.555 1.00 98.31 124 PHE A C 1
ATOM 954 O O . PHE A 1 124 ? 5.864 1.417 1.111 1.00 98.31 124 PHE A O 1
ATOM 961 N N . SER A 1 125 ? 6.331 -0.790 0.927 1.00 98.25 125 SER A N 1
ATOM 962 C CA . SER A 1 125 ? 6.695 -0.820 -0.479 1.00 98.25 125 SER A CA 1
ATOM 963 C C . SER A 1 125 ? 6.203 -2.100 -1.135 1.00 98.25 125 SER A C 1
ATOM 965 O O . SER A 1 125 ? 6.011 -3.096 -0.446 1.00 98.25 125 SER A O 1
ATOM 967 N N . LEU A 1 126 ? 6.078 -2.086 -2.452 1.00 97.88 126 LEU A N 1
ATOM 968 C CA . LEU A 1 126 ? 5.886 -3.266 -3.286 1.00 97.88 126 LEU A CA 1
ATOM 969 C C . LEU A 1 126 ? 6.573 -3.048 -4.630 1.00 97.88 126 LEU A C 1
ATOM 971 O O . LEU A 1 126 ? 7.017 -1.939 -4.931 1.00 97.88 126 LEU A O 1
ATOM 975 N N . GLU A 1 127 ? 6.686 -4.095 -5.424 1.00 96.19 127 GLU A N 1
ATOM 976 C CA . GLU A 1 127 ? 7.411 -4.078 -6.681 1.00 96.19 127 GLU A CA 1
ATOM 977 C C . GLU A 1 127 ? 6.521 -4.489 -7.843 1.00 96.19 127 GLU A C 1
ATOM 979 O O . GLU A 1 127 ? 5.609 -5.303 -7.707 1.00 96.19 127 GLU A O 1
ATOM 984 N N . THR A 1 128 ? 6.816 -3.906 -8.996 1.00 93.94 128 THR A N 1
ATOM 985 C CA . THR A 1 128 ? 6.301 -4.348 -10.285 1.00 93.94 128 THR A CA 1
ATOM 986 C C . THR A 1 128 ? 7.469 -4.589 -11.230 1.00 93.94 128 THR A C 1
ATOM 988 O O . THR A 1 128 ? 8.574 -4.061 -11.053 1.00 93.94 128 THR A O 1
ATOM 991 N N . ASN A 1 129 ? 7.240 -5.417 -12.233 1.00 88.75 129 ASN A N 1
ATOM 992 C CA . ASN A 1 129 ? 8.115 -5.577 -13.386 1.00 88.75 129 ASN A CA 1
ATOM 993 C C . ASN A 1 129 ? 7.272 -5.478 -14.664 1.00 88.75 129 ASN A C 1
ATOM 995 O O . ASN A 1 129 ? 6.065 -5.234 -14.604 1.00 88.75 129 ASN A O 1
ATOM 999 N N . GLY A 1 130 ? 7.925 -5.648 -15.810 1.00 81.69 130 GLY A N 1
ATOM 1000 C CA . GLY A 1 130 ? 7.256 -5.535 -17.099 1.00 81.69 130 GLY A CA 1
ATOM 1001 C C . GLY A 1 130 ? 6.956 -4.081 -17.446 1.00 81.69 130 GLY A C 1
ATOM 1002 O O . GLY A 1 130 ? 7.720 -3.171 -17.095 1.00 81.69 130 GLY A O 1
ATOM 1003 N N . ASP A 1 131 ? 5.847 -3.860 -18.143 1.00 86.38 131 ASP A N 1
ATOM 1004 C CA . ASP A 1 131 ? 5.612 -2.628 -18.896 1.00 86.38 131 ASP A CA 1
ATOM 1005 C C . ASP A 1 131 ? 4.986 -1.486 -18.066 1.00 86.38 131 ASP A C 1
ATOM 1007 O O . ASP A 1 131 ? 4.665 -0.435 -18.617 1.00 86.38 131 ASP A O 1
ATOM 1011 N N . MET A 1 132 ? 4.948 -1.602 -16.727 1.00 89.81 132 MET A N 1
ATOM 1012 C CA . MET A 1 132 ? 4.457 -0.571 -15.784 1.00 89.81 132 MET A CA 1
ATOM 1013 C C . MET A 1 132 ? 5.397 0.660 -15.618 1.00 89.81 132 MET A C 1
ATOM 1015 O O . MET A 1 132 ? 5.676 1.154 -14.513 1.00 89.81 132 MET A O 1
ATOM 1019 N N . THR A 1 133 ? 5.918 1.173 -16.735 1.00 89.06 133 THR A N 1
ATOM 1020 C CA . THR A 1 133 ? 6.913 2.256 -16.834 1.00 89.06 133 THR A CA 1
ATOM 1021 C C . THR A 1 133 ? 6.369 3.606 -17.320 1.00 89.06 133 THR A C 1
ATOM 1023 O O . THR A 1 133 ? 7.144 4.558 -17.404 1.00 89.06 133 THR A O 1
ATOM 1026 N N . GLY A 1 134 ? 5.078 3.711 -17.626 1.00 89.25 134 GLY A N 1
ATOM 1027 C CA . GLY A 1 134 ? 4.361 4.927 -18.014 1.00 89.25 134 GLY A CA 1
ATOM 1028 C C . GLY A 1 134 ? 4.005 5.849 -16.838 1.00 89.25 134 GLY A C 1
ATOM 1029 O O . GLY A 1 134 ? 4.152 5.487 -15.663 1.00 89.25 134 GLY A O 1
ATOM 1030 N N . SER A 1 135 ? 3.561 7.071 -17.167 1.00 90.25 135 SER A N 1
ATOM 1031 C CA . SER A 1 135 ? 3.085 8.105 -16.208 1.00 90.25 135 SER A CA 1
ATOM 1032 C C . SER A 1 135 ? 1.686 7.829 -15.698 1.00 90.25 135 SER A C 1
ATOM 1034 O O . SER A 1 135 ? 1.310 8.274 -14.619 1.00 90.25 135 SER A O 1
ATOM 1036 N N . ASP A 1 136 ? 0.913 7.168 -16.538 1.00 91.31 136 ASP A N 1
ATOM 1037 C CA . ASP A 1 136 ? -0.455 6.742 -16.340 1.00 91.31 136 ASP A CA 1
ATOM 1038 C C . ASP A 1 136 ? -0.535 5.381 -15.650 1.00 91.31 136 ASP A C 1
ATOM 1040 O O . ASP A 1 136 ? -1.612 4.965 -15.252 1.00 91.31 136 ASP A O 1
ATOM 1044 N N . ASP A 1 137 ? 0.580 4.701 -15.420 1.00 93.44 137 ASP A N 1
ATOM 1045 C CA . ASP A 1 137 ? 0.551 3.483 -14.622 1.00 93.44 137 ASP A CA 1
ATOM 1046 C C . ASP A 1 137 ? 0.309 3.803 -13.155 1.00 93.44 137 ASP A C 1
ATOM 1048 O O . ASP A 1 137 ? 0.948 4.688 -12.571 1.00 93.44 137 ASP A O 1
ATOM 1052 N N . ILE A 1 138 ? -0.594 3.042 -12.547 1.00 95.75 138 ILE A N 1
ATOM 1053 C CA . ILE A 1 138 ? -1.004 3.237 -11.159 1.00 95.75 138 ILE A CA 1
ATOM 1054 C C . ILE A 1 138 ? -1.207 1.907 -10.447 1.00 95.75 138 ILE A C 1
ATOM 1056 O O . ILE A 1 138 ? -1.543 0.890 -11.059 1.00 95.75 138 ILE A O 1
ATOM 1060 N N . LEU A 1 139 ? -1.069 1.950 -9.125 1.00 96.69 139 LEU A N 1
ATOM 1061 C CA . LEU A 1 139 ? -1.527 0.898 -8.230 1.00 96.69 139 LEU A CA 1
ATOM 1062 C C . LEU A 1 139 ? -2.681 1.429 -7.383 1.00 96.69 139 LEU A C 1
ATOM 1064 O O . LEU A 1 139 ? -2.548 2.451 -6.710 1.00 96.69 139 LEU A O 1
ATOM 1068 N N . LEU A 1 140 ? -3.801 0.718 -7.399 1.00 97.00 140 LEU A N 1
ATOM 1069 C CA . LEU A 1 140 ? -4.954 0.971 -6.550 1.00 97.00 140 LEU A CA 1
ATOM 1070 C C . LEU A 1 140 ? -4.992 -0.078 -5.439 1.00 97.00 140 LEU A C 1
ATOM 1072 O O . LEU A 1 140 ? -5.028 -1.279 -5.709 1.00 97.00 140 LEU A O 1
ATOM 1076 N N . ILE A 1 141 ? -5.008 0.378 -4.191 1.00 97.88 141 ILE A N 1
ATOM 1077 C CA . ILE A 1 141 ? -5.078 -0.479 -3.009 1.00 97.88 141 ILE A CA 1
ATOM 1078 C C . ILE A 1 141 ? -6.405 -0.219 -2.311 1.00 97.88 141 ILE A C 1
ATOM 1080 O O . ILE A 1 141 ? -6.656 0.888 -1.833 1.00 97.88 141 ILE A O 1
ATOM 1084 N N . THR A 1 142 ? -7.247 -1.245 -2.236 1.00 97.12 142 THR A N 1
ATOM 1085 C CA . THR A 1 142 ? -8.551 -1.181 -1.573 1.00 97.12 142 THR A CA 1
ATOM 1086 C C . THR A 1 142 ? -8.442 -1.814 -0.188 1.00 97.12 142 THR A C 1
ATOM 1088 O O . THR A 1 142 ? -8.346 -3.041 -0.091 1.00 97.12 142 THR A O 1
ATOM 1091 N N . PRO A 1 143 ? -8.432 -1.015 0.894 1.00 97.62 143 PRO A N 1
ATOM 1092 C CA . PRO A 1 143 ? -8.446 -1.558 2.239 1.00 97.62 143 PRO A CA 1
ATOM 1093 C C . PRO A 1 143 ? -9.830 -2.120 2.593 1.00 97.62 143 PRO A C 1
ATOM 1095 O O . PRO A 1 143 ? -10.866 -1.585 2.209 1.00 97.62 143 PRO A O 1
ATOM 1098 N N . SER A 1 144 ? -9.853 -3.201 3.364 1.00 98.06 144 SER A N 1
ATOM 1099 C CA . SER A 1 144 ? -11.049 -3.762 3.996 1.00 98.06 144 SER A CA 1
ATOM 1100 C C . SER A 1 144 ? -10.780 -4.047 5.468 1.00 98.06 144 SER A C 1
ATOM 1102 O O . SER A 1 144 ? -9.657 -4.381 5.849 1.00 98.06 144 SER A O 1
ATOM 1104 N N . TYR A 1 145 ? -11.817 -3.930 6.296 1.00 98.56 145 TYR A N 1
ATOM 1105 C CA . TYR A 1 145 ? -11.675 -3.934 7.750 1.00 98.56 145 TYR A CA 1
ATOM 1106 C C . TYR A 1 145 ? -12.464 -5.059 8.400 1.00 98.56 145 TYR A C 1
ATOM 1108 O O . TYR A 1 145 ? -13.646 -5.278 8.116 1.00 98.56 145 TYR A O 1
ATOM 1116 N N . TYR A 1 146 ? -11.800 -5.751 9.318 1.00 98.56 146 TYR A N 1
ATOM 1117 C CA . TYR A 1 146 ? -12.386 -6.836 10.088 1.00 98.56 146 TYR A CA 1
ATOM 1118 C C . TYR A 1 146 ? -12.014 -6.678 11.554 1.00 98.56 146 TYR A C 1
ATOM 1120 O O . TYR A 1 146 ? -10.885 -6.322 11.874 1.00 98.56 146 TYR A O 1
ATOM 1128 N N . HIS A 1 147 ? -12.948 -6.972 12.446 1.00 98.25 147 HIS A N 1
ATOM 1129 C CA . HIS A 1 147 ? -12.648 -7.137 13.857 1.00 98.25 147 HIS A CA 1
ATOM 1130 C C . HIS A 1 147 ? -12.233 -8.581 14.127 1.00 98.25 147 HIS A C 1
ATOM 1132 O O . HIS A 1 147 ? -12.915 -9.509 13.685 1.00 98.25 147 HIS A O 1
ATOM 1138 N N . ILE A 1 148 ? -11.138 -8.742 14.865 1.00 96.06 148 ILE A N 1
ATOM 1139 C CA . ILE A 1 148 ? -10.675 -10.006 15.428 1.00 96.06 148 ILE A CA 1
ATOM 1140 C C . ILE A 1 148 ? -10.853 -9.930 16.942 1.00 96.06 148 ILE A C 1
ATOM 1142 O O . ILE A 1 148 ? -10.217 -9.096 17.592 1.00 96.06 148 ILE A O 1
ATOM 1146 N N . ASP A 1 149 ? -11.724 -10.773 17.493 1.00 94.31 149 ASP A N 1
ATOM 1147 C CA . ASP A 1 149 ? -11.978 -10.803 18.934 1.00 94.31 149 ASP A CA 1
ATOM 1148 C C . ASP A 1 149 ? -10.828 -11.461 19.725 1.00 94.31 149 ASP A C 1
ATOM 1150 O O . ASP A 1 149 ? -9.855 -11.966 19.164 1.00 94.31 149 ASP A O 1
ATOM 1154 N N . GLU A 1 150 ? -10.935 -11.468 21.056 1.00 89.50 150 GLU A N 1
ATOM 1155 C CA . GLU A 1 150 ? -9.931 -12.062 21.957 1.00 89.50 150 GLU A CA 1
ATOM 1156 C C . GLU A 1 150 ? -9.755 -13.582 21.761 1.00 89.50 150 GLU A C 1
ATOM 1158 O O . GLU A 1 150 ? -8.750 -14.145 22.188 1.00 89.50 150 GLU A O 1
ATOM 1163 N N . LYS A 1 151 ? -10.716 -14.248 21.109 1.00 90.06 151 LYS A N 1
ATOM 1164 C CA . LYS A 1 151 ? -10.670 -15.676 20.766 1.00 90.06 151 LYS A CA 1
ATOM 1165 C C . LYS A 1 151 ? -10.137 -15.920 19.352 1.00 90.06 151 LYS A C 1
ATOM 1167 O O . LYS A 1 151 ? -10.037 -17.073 18.952 1.00 90.06 151 LYS A O 1
ATOM 1172 N N . GLY A 1 152 ? -9.818 -14.860 18.605 1.00 90.69 152 GLY A N 1
ATOM 1173 C CA . GLY A 1 152 ? -9.352 -14.927 17.223 1.00 90.69 152 GLY A CA 1
ATOM 1174 C C . GLY A 1 152 ? -10.463 -15.049 16.174 1.00 90.69 152 GLY A C 1
ATOM 1175 O O . GLY A 1 152 ? -10.169 -15.309 15.003 1.00 90.69 152 GLY A O 1
ATOM 1176 N N . THR A 1 153 ? -11.726 -14.834 16.556 1.00 94.56 153 THR A N 1
ATOM 1177 C CA . THR A 1 153 ? -12.886 -14.869 15.655 1.00 94.56 153 THR A CA 1
ATOM 1178 C C . THR A 1 153 ? -12.949 -13.609 14.805 1.00 94.56 153 THR A C 1
ATOM 1180 O O . THR A 1 153 ? -12.857 -12.496 15.325 1.00 94.56 153 THR A O 1
ATOM 1183 N N . ARG A 1 154 ? -13.171 -13.775 13.498 1.00 96.25 154 ARG A N 1
ATOM 1184 C CA . ARG A 1 154 ? -13.246 -12.680 12.524 1.00 96.25 154 ARG A CA 1
ATOM 1185 C C . ARG A 1 154 ? -14.685 -12.277 12.216 1.00 96.25 154 ARG A C 1
ATOM 1187 O O . ARG A 1 154 ? -15.508 -13.128 11.897 1.00 96.25 154 ARG A O 1
ATOM 1194 N N . GLN A 1 155 ? -14.950 -10.972 12.187 1.00 97.62 155 GLN A N 1
ATOM 1195 C CA . GLN A 1 155 ? -16.190 -10.406 11.645 1.00 97.62 155 GLN A CA 1
ATOM 1196 C C . GLN A 1 155 ? -15.924 -9.128 10.835 1.00 97.62 155 GLN A C 1
ATOM 1198 O O . GLN A 1 155 ? -15.040 -8.354 11.204 1.00 97.62 155 GLN A O 1
ATOM 1203 N N . PRO A 1 156 ? -16.656 -8.872 9.738 1.00 98.50 156 PRO A N 1
ATOM 1204 C CA . PRO A 1 156 ? -16.525 -7.621 8.999 1.00 98.50 156 PRO A CA 1
ATOM 1205 C C . PRO A 1 156 ? -17.065 -6.443 9.821 1.00 98.50 156 PRO A C 1
ATOM 1207 O O . PRO A 1 156 ? -18.077 -6.567 10.516 1.00 98.50 156 PRO A O 1
ATOM 1210 N N . VAL A 1 157 ? -16.414 -5.285 9.710 1.00 98.75 157 VAL A N 1
ATOM 1211 C CA . VAL A 1 157 ? -16.773 -4.081 10.475 1.00 98.75 157 VAL A CA 1
ATOM 1212 C C . VAL A 1 157 ? -16.813 -2.838 9.605 1.00 98.75 157 VAL A C 1
ATOM 1214 O O . VAL A 1 157 ? -16.152 -2.769 8.571 1.00 98.75 157 VAL A O 1
ATOM 1217 N N . ASP A 1 158 ? -17.582 -1.851 10.053 1.00 98.62 158 ASP A N 1
ATOM 1218 C CA . ASP A 1 158 ? -17.462 -0.476 9.588 1.00 98.62 158 ASP A CA 1
ATOM 1219 C C . ASP A 1 158 ? -16.643 0.326 10.605 1.00 98.62 158 ASP A C 1
ATOM 1221 O O . ASP A 1 158 ? -16.742 0.123 11.821 1.00 98.62 158 ASP A O 1
ATOM 1225 N N . LEU A 1 159 ? -15.832 1.251 10.097 1.00 98.38 159 LEU A N 1
ATOM 1226 C CA . LEU A 1 159 ? -15.028 2.151 10.911 1.00 98.38 159 LEU A CA 1
ATOM 1227 C C . LEU A 1 159 ? -15.605 3.560 10.846 1.00 98.38 159 LEU A C 1
ATOM 1229 O O . LEU A 1 159 ? -15.967 4.056 9.779 1.00 98.38 159 LEU A O 1
ATOM 1233 N N . TYR A 1 160 ? -15.649 4.214 11.997 1.00 97.94 160 TYR A N 1
ATOM 1234 C CA . TYR A 1 160 ? -15.967 5.630 12.120 1.00 97.94 160 TYR A CA 1
ATOM 1235 C C . TYR A 1 160 ? -14.822 6.325 12.842 1.00 97.94 160 TYR A C 1
ATOM 1237 O O . TYR A 1 160 ? -14.060 5.667 13.542 1.00 97.94 160 TYR A O 1
ATOM 1245 N N . TYR A 1 161 ? -14.700 7.639 12.723 1.00 95.88 161 TYR A N 1
ATOM 1246 C CA . TYR A 1 161 ? -13.850 8.429 13.607 1.00 95.88 161 TYR A CA 1
ATOM 1247 C C . TYR A 1 161 ? -14.663 9.525 14.287 1.00 95.88 161 TYR A C 1
ATOM 1249 O O . TYR A 1 161 ? -15.568 10.115 13.690 1.00 95.88 161 TYR A O 1
ATOM 1257 N N . GLU A 1 162 ? -14.366 9.744 15.565 1.00 93.62 162 GLU A N 1
ATOM 1258 C CA . GLU A 1 162 ? -15.001 10.789 16.360 1.00 93.62 162 GLU A CA 1
ATOM 1259 C C . GLU A 1 162 ? -14.465 12.170 15.964 1.00 93.62 162 GLU A C 1
ATOM 1261 O O . GLU A 1 162 ? -13.260 12.376 15.788 1.00 93.62 162 GLU A O 1
ATOM 1266 N N . THR A 1 163 ? -15.382 13.121 15.843 1.00 91.25 163 THR A N 1
ATOM 1267 C CA . THR A 1 163 ? -15.132 14.547 15.650 1.00 91.25 163 THR A CA 1
ATOM 1268 C 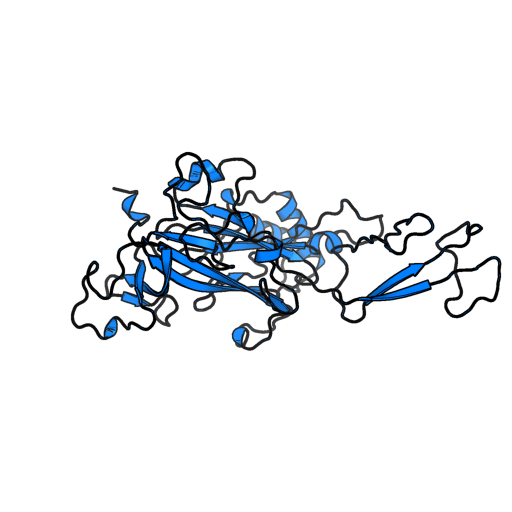C . THR A 1 163 ? -15.886 15.339 16.715 1.00 91.25 163 THR A C 1
ATOM 1270 O O . THR A 1 163 ? -16.736 14.805 17.426 1.00 91.25 163 THR A O 1
ATOM 1273 N N . GLY A 1 164 ? -15.637 16.648 16.798 1.00 88.12 164 GLY A N 1
ATOM 1274 C CA . GLY A 1 164 ? -16.396 17.518 17.703 1.00 88.12 164 GLY A CA 1
ATOM 1275 C C . GLY A 1 164 ? -17.903 17.576 17.405 1.00 88.12 164 GLY A C 1
ATOM 1276 O O . GLY A 1 164 ? -18.666 18.044 18.242 1.00 88.12 164 GLY A O 1
ATOM 1277 N N . GLN A 1 165 ? -18.339 17.114 16.227 1.00 86.88 165 GLN A N 1
ATOM 1278 C CA . GLN A 1 165 ? -19.728 17.150 15.763 1.00 86.88 165 GLN A CA 1
ATOM 1279 C C . GLN A 1 165 ? -20.381 15.758 15.682 1.00 86.88 165 GLN A C 1
ATOM 1281 O O . GLN A 1 165 ? -21.511 15.648 15.205 1.00 86.88 165 GLN A O 1
ATOM 1286 N N . GLY A 1 166 ? -19.698 14.695 16.121 1.00 91.88 166 GLY A N 1
ATOM 1287 C CA . GLY A 1 166 ? -20.217 13.326 16.116 1.00 91.88 166 GLY A CA 1
ATOM 1288 C C . GLY A 1 166 ? -19.273 12.337 15.439 1.00 91.88 166 GLY A C 1
ATOM 1289 O O . GLY A 1 166 ? -18.060 12.436 15.568 1.00 91.88 166 GLY A O 1
ATOM 1290 N N . PHE A 1 167 ? -19.826 11.358 14.724 1.00 95.88 167 PHE A N 1
ATOM 1291 C CA . PHE A 1 167 ? -19.052 10.285 14.098 1.00 95.88 167 PHE A CA 1
ATOM 1292 C C . PHE A 1 167 ? -19.136 10.364 12.577 1.00 95.88 167 PHE A C 1
ATOM 1294 O O . PHE A 1 167 ? -20.230 10.410 12.011 1.00 95.88 167 PHE A O 1
ATOM 1301 N N . ILE A 1 168 ? -17.985 10.322 11.911 1.00 96.75 168 ILE A N 1
ATOM 1302 C CA . ILE A 1 168 ? -17.898 10.264 10.449 1.00 96.75 168 ILE A CA 1
ATOM 1303 C C . ILE A 1 168 ? -17.462 8.861 10.043 1.00 96.75 168 ILE A C 1
ATOM 1305 O O . ILE A 1 168 ? -16.494 8.331 10.586 1.00 96.75 168 ILE A O 1
ATOM 1309 N N . LYS A 1 169 ? -18.195 8.243 9.109 1.00 97.31 169 LYS A N 1
ATOM 1310 C CA . LYS A 1 169 ? -17.847 6.921 8.577 1.00 97.31 169 LYS A CA 1
ATOM 1311 C C . LYS A 1 169 ? -16.618 7.052 7.679 1.00 97.31 169 LYS A C 1
ATOM 1313 O O . LYS A 1 169 ? -16.634 7.870 6.757 1.00 97.31 169 LYS A O 1
ATOM 1318 N N . LEU A 1 170 ? -15.601 6.231 7.926 1.00 96.19 170 LEU A N 1
ATOM 1319 C CA . LEU A 1 170 ? -14.412 6.157 7.080 1.00 96.19 170 LEU A CA 1
ATOM 1320 C C . LEU A 1 170 ? -14.823 5.692 5.673 1.00 96.19 170 LEU A C 1
ATOM 1322 O O . LEU A 1 170 ? -15.589 4.738 5.532 1.00 96.19 170 LEU A O 1
ATOM 1326 N N . GLY A 1 171 ? -14.364 6.407 4.650 1.00 93.31 171 GLY A N 1
ATOM 1327 C CA . GLY A 1 171 ? -14.705 6.198 3.244 1.00 93.31 171 GLY A CA 1
ATOM 1328 C C . GLY A 1 171 ? -16.054 6.770 2.794 1.00 93.31 171 GLY A C 1
ATOM 1329 O O . GLY A 1 171 ? -16.442 6.562 1.648 1.00 93.31 171 GLY A O 1
ATOM 1330 N N . SER A 1 172 ? -16.797 7.470 3.660 1.00 94.75 172 SER A N 1
ATOM 1331 C CA . SER A 1 172 ? -18.030 8.164 3.248 1.00 94.75 172 SER A CA 1
ATOM 1332 C C . SER A 1 172 ? -17.749 9.505 2.566 1.00 94.75 172 SER A C 1
ATOM 1334 O O . SER A 1 172 ? -16.664 10.054 2.700 1.00 94.75 172 SER A O 1
ATOM 1336 N N . ASP A 1 173 ? -18.759 10.103 1.929 1.00 92.94 173 ASP A N 1
ATOM 1337 C CA . ASP A 1 173 ? -18.643 11.435 1.303 1.00 92.94 173 ASP A CA 1
ATOM 1338 C C . ASP A 1 173 ? -18.275 12.560 2.290 1.00 92.94 173 ASP A C 1
ATOM 1340 O O . ASP A 1 173 ? -17.854 13.641 1.885 1.00 92.94 173 ASP A O 1
ATOM 1344 N N . LYS A 1 174 ? -18.464 12.325 3.595 1.00 93.75 174 LYS A N 1
ATOM 1345 C CA . LYS A 1 174 ? -18.078 13.253 4.668 1.00 93.75 174 LYS A CA 1
ATOM 1346 C C . LYS A 1 174 ? -16.672 12.987 5.208 1.00 93.75 174 LYS A C 1
ATOM 1348 O O . LYS A 1 174 ? -16.219 13.753 6.056 1.00 93.75 174 LYS A O 1
ATOM 1353 N N . ASP A 1 175 ? -16.023 11.904 4.783 1.00 94.44 175 ASP A N 1
ATOM 1354 C CA . ASP A 1 175 ? -14.675 11.563 5.217 1.00 94.44 175 ASP A CA 1
ATOM 1355 C C . ASP A 1 175 ? -13.665 12.558 4.641 1.00 94.44 175 ASP A C 1
ATOM 1357 O O . ASP A 1 175 ? -13.575 12.778 3.434 1.00 94.44 175 ASP A O 1
ATOM 1361 N N . THR A 1 176 ? -12.908 13.175 5.538 1.00 92.06 176 THR A N 1
ATOM 1362 C CA . THR A 1 176 ? -11.850 14.133 5.214 1.00 92.06 176 THR A CA 1
ATOM 1363 C C . THR A 1 176 ? -10.467 13.617 5.593 1.00 92.06 176 THR A C 1
ATOM 1365 O O . THR A 1 176 ? -9.469 14.290 5.327 1.00 92.06 176 THR A O 1
ATOM 1368 N N . MET A 1 177 ? -10.383 12.436 6.210 1.00 91.50 177 MET A N 1
ATOM 1369 C CA . MET A 1 177 ? -9.123 11.828 6.598 1.00 91.50 177 MET A CA 1
ATOM 1370 C C . MET A 1 177 ? -8.427 11.275 5.362 1.00 91.50 177 MET A C 1
ATOM 1372 O O . MET A 1 177 ? -8.981 10.488 4.600 1.00 91.50 177 MET A O 1
ATOM 1376 N N . LYS A 1 178 ? -7.173 11.679 5.173 1.00 90.94 178 LYS A N 1
ATOM 1377 C CA . LYS A 1 178 ? -6.365 11.250 4.035 1.00 90.94 178 LYS A CA 1
ATOM 1378 C C . LYS A 1 178 ? -5.124 10.516 4.494 1.00 90.94 178 LYS A C 1
ATOM 1380 O O . LYS A 1 178 ? -4.499 10.884 5.493 1.00 90.94 178 LYS A O 1
ATOM 1385 N N . ASN A 1 179 ? -4.757 9.500 3.723 1.00 95.00 179 ASN A N 1
ATOM 1386 C CA . ASN A 1 179 ? -3.431 8.915 3.782 1.00 95.00 179 ASN A CA 1
ATOM 1387 C C . ASN A 1 179 ? -2.502 9.732 2.889 1.00 95.00 179 ASN A C 1
ATOM 1389 O O . ASN A 1 179 ? -2.794 9.978 1.722 1.00 95.00 179 ASN A O 1
ATOM 1393 N N . THR A 1 180 ? -1.380 10.145 3.458 1.00 96.31 180 THR A N 1
ATOM 1394 C CA . THR A 1 180 ? -0.323 10.886 2.777 1.00 96.31 180 THR A CA 1
ATOM 1395 C C . THR A 1 180 ? 1.010 10.232 3.082 1.00 96.31 180 THR A C 1
ATOM 1397 O O . THR A 1 180 ? 1.151 9.531 4.090 1.00 96.31 180 THR A O 1
ATOM 1400 N N . MET A 1 181 ? 2.003 10.480 2.234 1.00 96.62 181 MET A N 1
ATOM 1401 C CA . MET A 1 181 ? 3.362 10.002 2.461 1.00 96.62 181 MET A CA 1
ATOM 1402 C C . MET A 1 181 ? 4.418 11.004 2.022 1.00 96.62 181 MET A C 1
ATOM 1404 O O . MET A 1 181 ? 4.184 11.819 1.136 1.00 96.62 181 MET A O 1
ATOM 1408 N N . VAL A 1 182 ? 5.625 10.860 2.561 1.00 96.12 182 VAL A N 1
ATOM 1409 C CA . VAL A 1 182 ? 6.827 11.510 2.027 1.00 96.12 182 VAL A CA 1
ATOM 1410 C C . VAL A 1 182 ? 7.703 10.439 1.385 1.00 96.12 182 VAL A C 1
ATOM 1412 O O . VAL A 1 182 ? 8.048 9.446 2.031 1.00 96.12 182 VAL A O 1
ATOM 1415 N N . LEU A 1 183 ? 8.041 10.608 0.100 1.00 95.56 183 LEU A N 1
ATOM 1416 C CA . LEU A 1 183 ? 8.844 9.617 -0.627 1.00 95.56 183 LEU A CA 1
ATOM 1417 C C . LEU A 1 183 ? 10.289 9.591 -0.121 1.00 95.56 183 LEU A C 1
ATOM 1419 O O . LEU A 1 183 ? 10.764 8.523 0.238 1.00 95.56 183 LEU A O 1
ATOM 1423 N N . ASN A 1 184 ? 10.963 10.740 -0.018 1.00 94.88 184 ASN A N 1
ATOM 1424 C CA . ASN A 1 184 ? 12.338 10.817 0.489 1.00 94.88 184 ASN A CA 1
ATOM 1425 C C . ASN A 1 184 ? 12.413 10.860 2.030 1.00 94.88 184 ASN A C 1
ATOM 1427 O O . ASN A 1 184 ? 13.201 11.596 2.613 1.00 94.88 184 ASN A O 1
ATOM 1431 N N . ASP A 1 185 ? 11.554 10.116 2.726 1.00 93.56 185 ASP A N 1
ATOM 1432 C CA . ASP A 1 185 ? 11.654 9.975 4.182 1.00 93.56 185 ASP A CA 1
ATOM 1433 C C . ASP A 1 185 ? 12.876 9.093 4.531 1.00 93.56 185 ASP A C 1
ATOM 1435 O O . ASP A 1 185 ? 12.958 7.964 4.028 1.00 93.56 185 ASP A O 1
ATOM 1439 N N . PRO A 1 186 ? 13.810 9.535 5.402 1.00 90.81 186 PRO A N 1
ATOM 1440 C CA . PRO A 1 186 ? 14.991 8.749 5.775 1.00 90.81 186 PRO A CA 1
ATOM 1441 C C . PRO A 1 186 ? 14.664 7.350 6.312 1.00 90.81 186 PRO A C 1
ATOM 1443 O O . PRO A 1 186 ? 15.445 6.414 6.133 1.00 90.81 186 PRO A O 1
ATOM 1446 N N . ALA A 1 187 ? 13.490 7.168 6.924 1.00 88.81 187 ALA A N 1
ATOM 1447 C CA . ALA A 1 187 ? 13.040 5.873 7.421 1.00 88.81 187 ALA A CA 1
ATOM 1448 C C . ALA A 1 187 ? 12.806 4.842 6.304 1.00 88.81 187 ALA A C 1
ATOM 1450 O O . ALA A 1 187 ? 12.821 3.644 6.579 1.00 88.81 187 ALA A O 1
ATOM 1451 N N . ARG A 1 188 ? 12.620 5.278 5.050 1.00 91.81 188 ARG A N 1
ATOM 1452 C CA . ARG A 1 188 ? 12.480 4.390 3.882 1.00 91.81 188 ARG A CA 1
ATOM 1453 C C . ARG A 1 188 ? 13.815 3.870 3.362 1.00 91.81 188 ARG A C 1
ATOM 1455 O O . ARG A 1 188 ? 13.812 2.954 2.544 1.00 91.81 188 ARG A O 1
ATOM 1462 N N . LYS A 1 189 ? 14.938 4.435 3.829 1.00 90.69 189 LYS A N 1
ATOM 1463 C CA . LYS A 1 189 ? 16.305 4.022 3.467 1.00 90.69 189 LYS A CA 1
ATOM 1464 C C . LYS A 1 189 ? 16.526 3.994 1.941 1.00 90.69 189 LYS A C 1
ATOM 1466 O O . LYS A 1 189 ? 17.229 3.127 1.427 1.00 90.69 189 LYS A O 1
ATOM 1471 N N . ILE A 1 190 ? 15.908 4.930 1.214 1.00 93.81 190 ILE A N 1
ATOM 1472 C CA . ILE A 1 190 ? 16.083 5.079 -0.237 1.00 93.81 190 ILE A CA 1
ATOM 1473 C C . ILE A 1 190 ? 17.507 5.564 -0.508 1.00 93.81 190 ILE A C 1
ATOM 1475 O O . ILE A 1 190 ? 17.976 6.524 0.103 1.00 93.81 190 ILE A O 1
ATOM 1479 N N . THR A 1 191 ? 18.212 4.891 -1.417 1.00 93.31 191 THR A N 1
ATOM 1480 C CA . THR A 1 191 ? 19.586 5.261 -1.761 1.00 93.31 191 THR A CA 1
ATOM 1481 C C . THR A 1 191 ? 19.606 6.417 -2.756 1.00 93.31 191 THR A C 1
ATOM 1483 O O . THR A 1 191 ? 18.731 6.551 -3.615 1.00 93.31 191 THR A O 1
ATOM 1486 N N . LYS A 1 192 ? 20.665 7.232 -2.688 1.00 93.19 192 LYS A N 1
ATOM 1487 C CA . LYS A 1 192 ? 20.927 8.278 -3.686 1.00 93.19 192 LYS A CA 1
ATOM 1488 C C . LYS A 1 192 ? 20.983 7.699 -5.104 1.00 93.19 192 LYS A C 1
ATOM 1490 O O . LYS A 1 192 ? 20.454 8.307 -6.026 1.00 93.19 192 LYS A O 1
ATOM 1495 N N . GLU A 1 193 ? 21.568 6.511 -5.255 1.00 92.50 193 GLU A N 1
ATOM 1496 C CA . GLU A 1 193 ? 21.639 5.799 -6.533 1.00 92.50 193 GLU A CA 1
ATOM 1497 C C . GLU A 1 193 ? 20.248 5.456 -7.088 1.00 92.50 193 GLU A C 1
ATOM 1499 O O . GLU A 1 193 ? 19.998 5.689 -8.266 1.00 92.50 193 GLU A O 1
ATOM 1504 N N . ALA A 1 194 ? 19.310 4.980 -6.258 1.00 94.44 194 ALA A N 1
ATOM 1505 C CA . ALA A 1 194 ? 17.946 4.682 -6.706 1.00 94.44 194 ALA A CA 1
ATOM 1506 C C . ALA A 1 194 ? 17.224 5.940 -7.222 1.00 94.44 194 ALA A C 1
ATOM 1508 O O . ALA A 1 194 ? 16.551 5.895 -8.254 1.00 94.44 194 ALA A O 1
ATOM 1509 N N .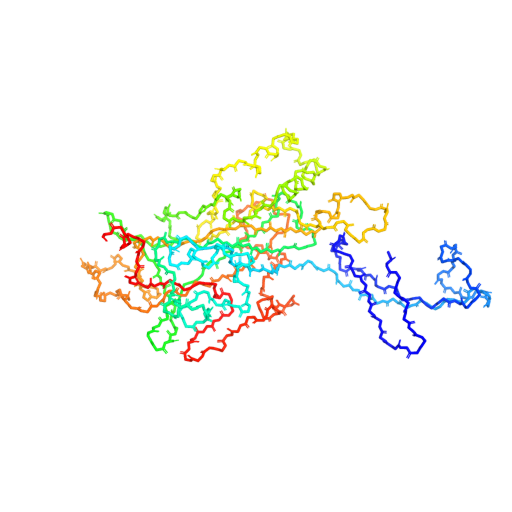 ILE A 1 195 ? 17.411 7.081 -6.549 1.00 95.88 195 ILE A N 1
ATOM 1510 C CA . ILE A 1 195 ? 16.883 8.375 -7.003 1.00 95.88 195 ILE A CA 1
ATOM 1511 C C . ILE A 1 195 ? 17.531 8.784 -8.332 1.00 95.88 195 ILE A C 1
ATOM 1513 O O . ILE A 1 195 ? 16.823 9.111 -9.281 1.00 95.88 195 ILE A O 1
ATOM 1517 N N . GLN A 1 196 ? 18.860 8.718 -8.439 1.00 94.62 196 GLN A N 1
ATOM 1518 C CA . GLN A 1 196 ? 19.589 9.089 -9.658 1.00 94.62 196 GLN A CA 1
ATOM 1519 C C . GLN A 1 196 ? 19.210 8.211 -10.857 1.00 94.62 196 GLN A C 1
ATOM 1521 O O . GLN A 1 196 ? 18.961 8.726 -11.947 1.00 94.62 196 GLN A O 1
ATOM 1526 N N . ASN A 1 197 ? 19.101 6.896 -10.659 1.00 93.00 197 ASN A N 1
ATOM 1527 C CA . ASN A 1 197 ? 18.644 5.965 -11.689 1.00 93.00 197 ASN A CA 1
ATOM 1528 C C . ASN A 1 197 ? 17.214 6.290 -12.129 1.00 93.00 197 ASN A C 1
ATOM 1530 O O . ASN A 1 197 ? 16.925 6.279 -13.324 1.00 93.00 197 ASN A O 1
ATOM 1534 N N . THR A 1 198 ? 16.342 6.648 -11.183 1.00 95.50 198 THR A N 1
ATOM 1535 C CA . THR A 1 198 ? 14.960 7.031 -11.485 1.00 95.50 198 THR A CA 1
ATOM 1536 C C . THR A 1 198 ? 14.900 8.293 -12.342 1.00 95.50 198 THR A C 1
ATOM 1538 O O . THR A 1 198 ? 14.254 8.297 -13.388 1.00 95.50 198 THR A O 1
ATOM 1541 N N . VAL A 1 199 ? 15.636 9.333 -11.947 1.00 95.50 199 VAL A N 1
ATOM 1542 C CA . VAL A 1 199 ? 15.759 10.591 -12.697 1.00 95.50 199 VAL A CA 1
ATOM 1543 C C . VAL A 1 199 ? 16.279 10.333 -14.116 1.00 95.50 199 VAL A C 1
ATOM 1545 O O . VAL A 1 199 ? 15.702 10.827 -15.082 1.00 95.50 199 VAL A O 1
ATOM 1548 N N . LYS A 1 200 ? 17.306 9.487 -14.269 1.00 93.31 200 LYS A N 1
ATOM 1549 C CA . LYS A 1 200 ? 17.860 9.115 -15.579 1.00 93.31 200 LYS A CA 1
ATOM 1550 C C . LYS A 1 200 ? 16.826 8.443 -16.486 1.00 93.31 200 LYS A C 1
ATOM 1552 O O . LYS A 1 200 ? 16.762 8.753 -17.676 1.00 93.31 200 LYS A O 1
ATOM 1557 N N . VAL A 1 201 ? 16.026 7.521 -15.944 1.00 93.56 201 VAL A N 1
ATOM 1558 C CA . VAL A 1 201 ? 14.958 6.846 -16.700 1.00 93.56 201 VAL A CA 1
ATOM 1559 C C . VAL A 1 201 ? 13.887 7.849 -17.130 1.00 93.56 201 VAL A C 1
ATOM 1561 O O . VAL A 1 201 ? 13.564 7.905 -18.316 1.00 93.56 201 VAL A O 1
ATOM 1564 N N . LEU A 1 202 ? 13.386 8.682 -16.213 1.00 94.50 202 LEU A N 1
ATOM 1565 C CA . LEU A 1 202 ? 12.327 9.656 -16.509 1.00 94.50 202 LEU A CA 1
ATOM 1566 C C . LEU A 1 202 ? 12.760 10.698 -17.550 1.00 94.50 202 LEU A C 1
ATOM 1568 O O . LEU A 1 202 ? 12.023 10.960 -18.503 1.00 94.50 202 LEU A O 1
ATOM 1572 N N . SER A 1 203 ? 13.981 11.230 -17.432 1.00 93.25 203 SER A N 1
ATOM 1573 C CA . SER A 1 203 ? 14.553 12.165 -18.409 1.00 93.25 203 SER A CA 1
ATOM 1574 C C . SER A 1 203 ? 14.663 11.544 -19.807 1.00 93.25 203 SER A C 1
ATOM 1576 O O . SER A 1 203 ? 14.377 12.202 -20.808 1.00 93.25 203 SER A O 1
ATOM 1578 N N . ALA A 1 204 ? 15.021 10.259 -19.897 1.00 92.06 204 ALA A N 1
ATOM 1579 C CA . ALA A 1 204 ? 15.120 9.553 -21.174 1.00 92.06 204 ALA A CA 1
ATOM 1580 C C . ALA A 1 204 ? 13.755 9.244 -21.812 1.00 92.06 204 ALA A C 1
ATOM 1582 O O . ALA A 1 204 ? 13.663 9.166 -23.037 1.00 92.06 204 ALA A O 1
ATOM 1583 N N . GLN A 1 205 ? 12.700 9.090 -21.008 1.00 91.12 205 GLN A N 1
ATOM 1584 C CA . GLN A 1 205 ? 11.352 8.782 -21.491 1.00 91.12 205 GLN A CA 1
ATOM 1585 C C . GLN A 1 205 ? 10.626 9.982 -22.120 1.00 91.12 205 GLN A C 1
ATOM 1587 O O . GLN A 1 205 ? 9.614 9.774 -22.781 1.00 91.12 205 GLN A O 1
ATOM 1592 N N . LYS A 1 206 ? 11.124 11.218 -21.946 1.00 87.50 206 LYS A N 1
ATOM 1593 C CA . LYS A 1 206 ? 10.578 12.442 -22.570 1.00 87.50 206 LYS A CA 1
ATOM 1594 C C . LYS A 1 206 ? 9.053 12.558 -22.437 1.00 87.50 206 LYS A C 1
ATOM 1596 O O . LYS A 1 206 ? 8.325 12.615 -23.423 1.00 87.50 206 LYS A O 1
ATOM 1601 N N . ARG A 1 207 ? 8.563 12.641 -21.199 1.00 85.69 207 ARG A N 1
ATOM 1602 C CA . ARG A 1 207 ? 7.126 12.628 -20.854 1.00 85.69 207 ARG A CA 1
ATOM 1603 C C . ARG A 1 207 ? 6.294 13.820 -21.357 1.00 85.69 207 ARG A C 1
ATOM 1605 O O . ARG A 1 207 ? 5.132 13.929 -20.989 1.00 85.69 207 ARG A O 1
ATOM 1612 N N . ASN A 1 208 ? 6.861 14.724 -22.160 1.00 86.75 208 ASN A N 1
ATOM 1613 C CA . ASN A 1 208 ? 6.206 15.946 -22.649 1.00 86.75 208 ASN A CA 1
ATOM 1614 C C . ASN A 1 208 ? 5.585 16.818 -21.538 1.00 86.75 208 ASN A C 1
ATOM 1616 O O . ASN A 1 208 ? 4.628 17.546 -21.770 1.00 86.75 208 ASN A O 1
ATOM 1620 N N . ASN A 1 209 ? 6.147 16.760 -20.331 1.00 89.12 209 ASN A N 1
ATOM 1621 C CA . ASN A 1 209 ? 5.692 17.505 -19.155 1.00 89.12 209 ASN A CA 1
ATOM 1622 C C . ASN A 1 209 ? 6.538 18.758 -18.866 1.00 89.12 209 ASN A C 1
ATOM 1624 O O . ASN A 1 209 ? 6.323 19.422 -17.859 1.00 89.12 209 ASN A O 1
ATOM 1628 N N . GLY A 1 210 ? 7.513 19.066 -19.728 1.00 91.19 210 GLY A N 1
ATOM 1629 C CA . GLY A 1 210 ? 8.403 20.220 -19.580 1.00 91.19 210 GLY A CA 1
ATOM 1630 C C . GLY A 1 210 ? 9.450 20.097 -18.468 1.00 91.19 210 GLY A C 1
ATOM 1631 O O . GLY A 1 210 ? 10.201 21.045 -18.267 1.00 91.19 210 GLY A O 1
ATOM 1632 N N . LEU A 1 211 ? 9.527 18.960 -17.766 1.00 93.50 211 LEU A N 1
ATOM 1633 C CA . LEU A 1 211 ? 10.469 18.771 -16.663 1.00 93.50 211 LEU A CA 1
ATOM 1634 C C . LEU A 1 211 ? 11.879 18.457 -17.171 1.00 93.50 211 LEU A C 1
ATOM 1636 O O . LEU A 1 211 ? 12.079 17.584 -18.020 1.00 93.50 211 LEU A O 1
ATOM 1640 N N . THR A 1 212 ? 12.860 19.148 -16.602 1.00 94.06 212 THR A N 1
ATOM 1641 C CA . THR A 1 212 ? 14.287 18.877 -16.781 1.00 94.06 212 THR A CA 1
ATOM 1642 C C . THR A 1 212 ? 14.775 17.800 -15.809 1.00 94.06 212 THR A C 1
ATOM 1644 O O . THR A 1 212 ? 14.098 17.434 -14.847 1.00 94.06 212 THR A O 1
ATOM 1647 N N . GLU A 1 213 ? 15.997 17.308 -16.017 1.00 93.94 213 GLU A N 1
ATOM 1648 C CA . GLU A 1 213 ? 16.643 16.383 -15.077 1.00 93.94 213 GLU A CA 1
ATOM 1649 C C . GLU A 1 213 ? 16.761 16.978 -13.661 1.00 93.94 213 GLU A C 1
ATOM 1651 O O . GLU A 1 213 ? 16.548 16.276 -12.672 1.00 93.94 213 GLU A O 1
ATOM 1656 N N . ALA A 1 214 ? 17.041 18.283 -13.562 1.00 95.50 214 ALA A N 1
ATOM 1657 C CA . ALA A 1 214 ? 17.118 18.995 -12.290 1.00 95.50 214 ALA A CA 1
ATOM 1658 C C . ALA A 1 214 ? 15.749 19.082 -11.594 1.00 95.50 214 ALA A C 1
ATOM 1660 O O . ALA A 1 214 ? 15.677 18.923 -10.374 1.00 95.50 214 ALA A O 1
ATOM 1661 N N . ASP A 1 215 ? 14.668 19.261 -12.360 1.00 95.19 215 ASP A N 1
ATOM 1662 C CA . ASP A 1 215 ? 13.306 19.273 -11.817 1.00 95.19 215 ASP A CA 1
ATOM 1663 C C . ASP A 1 215 ? 12.928 17.902 -11.254 1.00 95.19 215 ASP A C 1
ATOM 1665 O O . ASP A 1 215 ? 12.451 17.808 -10.121 1.00 95.19 215 ASP A O 1
ATOM 1669 N N . TYR A 1 216 ? 13.205 16.823 -11.998 1.00 95.38 216 TYR A N 1
ATOM 1670 C CA . TYR A 1 216 ? 13.008 15.465 -11.491 1.00 95.38 216 TYR A CA 1
ATOM 1671 C C . TYR A 1 216 ? 13.836 15.219 -10.232 1.00 95.38 216 TYR A C 1
ATOM 1673 O O . TYR A 1 216 ? 13.303 14.718 -9.242 1.00 95.38 216 TYR A O 1
ATOM 1681 N N . LEU A 1 217 ? 15.115 15.602 -10.224 1.00 95.50 217 LEU A N 1
ATOM 1682 C CA . LEU A 1 217 ? 15.952 15.439 -9.041 1.00 95.50 217 LEU A CA 1
ATOM 1683 C C . LEU A 1 217 ? 15.326 16.137 -7.829 1.00 95.50 217 LEU A C 1
ATOM 1685 O O . LEU A 1 217 ? 15.161 15.491 -6.798 1.00 95.50 217 LEU A O 1
ATOM 1689 N N . ASN A 1 218 ? 14.890 17.391 -7.974 1.00 94.81 218 ASN A N 1
ATOM 1690 C CA . ASN A 1 218 ? 14.231 18.136 -6.905 1.00 94.81 218 ASN A CA 1
ATOM 1691 C C . ASN A 1 218 ? 12.955 17.433 -6.398 1.00 94.81 218 ASN A C 1
ATOM 1693 O O . ASN A 1 218 ? 12.776 17.272 -5.191 1.00 94.81 218 ASN A O 1
ATOM 1697 N N . ILE A 1 219 ? 12.106 16.932 -7.303 1.00 93.06 219 ILE A N 1
ATOM 1698 C CA . ILE A 1 219 ? 10.877 16.192 -6.956 1.00 93.06 219 ILE A CA 1
ATOM 1699 C C . ILE A 1 219 ? 11.175 14.944 -6.113 1.00 93.06 219 ILE A C 1
ATOM 1701 O O . ILE A 1 219 ? 10.421 14.632 -5.185 1.00 93.06 219 ILE A O 1
ATOM 1705 N N . PHE A 1 220 ? 12.244 14.211 -6.438 1.00 94.25 220 PHE A N 1
ATOM 1706 C CA . PHE A 1 220 ? 12.580 12.946 -5.779 1.00 94.25 220 PHE A CA 1
ATOM 1707 C C . PHE A 1 220 ? 13.484 13.102 -4.550 1.00 94.25 220 PHE A C 1
ATOM 1709 O O . PHE A 1 220 ? 13.448 12.236 -3.679 1.00 94.25 220 PHE A O 1
ATOM 1716 N N . THR A 1 221 ? 14.253 14.188 -4.431 1.00 94.69 221 THR A N 1
ATOM 1717 C CA . THR A 1 221 ? 15.029 14.498 -3.217 1.00 94.69 221 THR A CA 1
ATOM 1718 C C . THR A 1 221 ? 14.261 15.348 -2.211 1.00 94.69 221 THR A C 1
ATOM 1720 O O . THR A 1 221 ? 14.625 15.392 -1.037 1.00 94.69 221 THR A O 1
ATOM 1723 N N . GLY A 1 222 ? 13.208 16.038 -2.642 1.00 92.56 222 GLY A N 1
ATOM 1724 C CA . GLY A 1 222 ? 12.402 16.869 -1.764 1.00 92.56 222 GLY A CA 1
ATOM 1725 C C . GLY A 1 222 ? 11.605 16.057 -0.742 1.00 92.56 222 GLY A C 1
ATOM 1726 O O . GLY A 1 222 ? 11.108 14.962 -1.016 1.00 92.56 222 GLY A O 1
ATOM 1727 N N . HIS A 1 223 ? 11.435 16.630 0.447 1.00 92.00 223 HIS A N 1
ATOM 1728 C CA . HIS A 1 223 ? 10.590 16.080 1.510 1.00 92.00 223 HIS A CA 1
ATOM 1729 C C . HIS A 1 223 ? 9.136 16.547 1.352 1.00 92.00 223 HIS A C 1
ATOM 1731 O O . HIS A 1 223 ? 8.541 17.104 2.272 1.00 92.00 223 HIS A O 1
ATOM 1737 N N . TYR A 1 224 ? 8.579 16.362 0.155 1.00 93.00 224 TYR A N 1
ATOM 1738 C CA . TYR A 1 224 ? 7.215 16.776 -0.163 1.00 93.00 224 TYR A CA 1
ATOM 1739 C C . TYR A 1 224 ? 6.206 15.714 0.269 1.00 93.00 224 TYR A C 1
ATOM 1741 O O . TYR A 1 224 ? 6.386 14.524 -0.011 1.00 93.00 224 TYR A O 1
ATOM 1749 N N . GLU A 1 225 ? 5.133 16.158 0.921 1.00 94.69 225 GLU A N 1
ATOM 1750 C CA . GLU A 1 225 ? 3.978 15.313 1.195 1.00 94.69 225 GLU A CA 1
ATOM 1751 C C . GLU A 1 225 ? 3.217 15.033 -0.108 1.00 94.69 225 GLU A C 1
ATOM 1753 O O . GLU A 1 225 ? 2.962 15.932 -0.909 1.00 94.69 225 GLU A O 1
ATOM 1758 N N . LYS A 1 226 ? 2.876 13.764 -0.329 1.00 94.88 226 LYS A N 1
ATOM 1759 C CA . LYS A 1 226 ? 2.157 13.272 -1.501 1.00 94.88 226 LYS A CA 1
ATOM 1760 C C . LYS A 1 226 ? 0.842 12.651 -1.048 1.00 94.88 226 LYS A C 1
ATOM 1762 O O . LYS A 1 226 ? 0.852 11.773 -0.180 1.00 94.88 226 LYS A O 1
ATOM 1767 N N . ASP A 1 227 ? -0.264 13.105 -1.636 1.00 94.69 227 ASP A N 1
ATOM 1768 C CA . ASP A 1 227 ? -1.592 12.535 -1.395 1.00 94.69 227 ASP A CA 1
ATOM 1769 C C . ASP A 1 227 ? -1.646 11.106 -1.956 1.00 94.69 227 ASP A C 1
ATOM 1771 O O . ASP A 1 227 ? -1.122 10.840 -3.041 1.00 94.69 227 ASP A O 1
ATOM 1775 N N . LEU A 1 228 ? -2.244 10.195 -1.191 1.00 96.81 228 LEU A N 1
ATOM 1776 C CA . LEU A 1 228 ? -2.540 8.826 -1.612 1.00 96.81 228 LEU A CA 1
ATOM 1777 C C . LEU A 1 228 ? -4.047 8.599 -1.751 1.00 96.81 228 LEU A C 1
ATOM 1779 O O . LEU A 1 228 ? -4.451 7.498 -2.103 1.00 96.81 228 LEU A O 1
ATOM 1783 N N . ALA A 1 229 ? -4.891 9.582 -1.442 1.00 92.31 229 ALA A N 1
ATOM 1784 C CA . ALA A 1 229 ? -6.332 9.396 -1.418 1.00 92.31 229 ALA A CA 1
ATOM 1785 C C . ALA A 1 229 ? -6.921 9.241 -2.829 1.00 92.31 229 ALA A C 1
ATOM 1787 O O . ALA A 1 229 ? -6.764 10.098 -3.699 1.00 92.31 229 ALA A O 1
ATOM 1788 N N . TYR A 1 230 ? -7.698 8.178 -3.016 1.00 92.38 230 TYR A N 1
ATOM 1789 C CA . TYR A 1 230 ? -8.655 8.049 -4.109 1.00 92.38 230 TYR A CA 1
ATOM 1790 C C . TYR A 1 230 ? -9.947 7.473 -3.542 1.00 92.38 230 TYR A C 1
ATOM 1792 O O . TYR A 1 230 ? -10.050 6.269 -3.313 1.00 92.38 230 TYR A O 1
ATOM 1800 N N . LYS A 1 231 ? -10.929 8.345 -3.279 1.00 90.31 231 LYS A N 1
ATOM 1801 C CA . LYS A 1 231 ? -12.115 7.999 -2.479 1.00 90.31 231 LYS A CA 1
ATOM 1802 C C . LYS A 1 231 ? -11.673 7.381 -1.137 1.00 90.31 231 LYS A C 1
ATOM 1804 O O . LYS A 1 231 ? -10.886 7.987 -0.419 1.00 90.31 231 LYS A O 1
ATOM 1809 N N . ASP A 1 232 ? -12.127 6.169 -0.845 1.00 90.44 232 ASP A N 1
ATOM 1810 C CA . ASP A 1 232 ? -11.817 5.344 0.321 1.00 90.44 232 ASP A CA 1
ATOM 1811 C C . ASP A 1 232 ? -10.583 4.429 0.142 1.00 90.44 232 ASP A C 1
ATOM 1813 O O . ASP A 1 232 ? -10.308 3.572 0.982 1.00 90.44 232 ASP A O 1
ATOM 1817 N N . LYS A 1 233 ? -9.835 4.587 -0.958 1.00 95.31 233 LYS A N 1
ATOM 1818 C CA . LYS A 1 233 ? -8.713 3.727 -1.375 1.00 95.31 233 LYS A CA 1
ATOM 1819 C C . LYS A 1 233 ? -7.387 4.485 -1.360 1.00 95.31 233 LYS A C 1
ATOM 1821 O O . LYS A 1 233 ? -7.355 5.713 -1.254 1.00 95.31 233 LYS A O 1
ATOM 1826 N N . LEU A 1 234 ? -6.289 3.743 -1.515 1.00 97.44 234 LEU A N 1
ATOM 1827 C CA . LEU A 1 234 ? -4.969 4.318 -1.774 1.00 97.44 234 LEU A CA 1
ATOM 1828 C C . LEU A 1 234 ? -4.642 4.237 -3.265 1.00 97.44 234 LEU A C 1
ATOM 1830 O O . LEU A 1 234 ? -4.780 3.175 -3.869 1.00 97.44 234 LEU A O 1
ATOM 1834 N N . LEU A 1 235 ? -4.156 5.333 -3.835 1.00 97.25 235 LEU A N 1
ATOM 1835 C CA . LEU A 1 235 ? -3.708 5.426 -5.217 1.00 97.25 235 LEU A CA 1
ATOM 1836 C C . LEU A 1 235 ? -2.221 5.780 -5.249 1.00 97.25 235 LEU A C 1
ATOM 1838 O O . LEU A 1 235 ? -1.822 6.875 -4.855 1.00 97.25 235 LEU A O 1
ATOM 1842 N N . LEU A 1 236 ? -1.402 4.845 -5.725 1.00 97.88 236 LEU A N 1
ATOM 1843 C CA . LEU A 1 236 ? 0.010 5.082 -5.998 1.00 97.88 236 LEU A CA 1
ATOM 1844 C C . LEU A 1 236 ? 0.168 5.397 -7.482 1.00 97.88 236 LEU A C 1
ATOM 1846 O O . LEU A 1 236 ? -0.295 4.647 -8.338 1.00 97.88 236 LEU A O 1
ATOM 1850 N N . THR A 1 237 ? 0.838 6.501 -7.773 1.00 95.50 237 THR A N 1
ATOM 1851 C CA . THR A 1 237 ? 1.123 6.989 -9.126 1.00 95.50 237 THR A CA 1
ATOM 1852 C C . THR A 1 237 ? 2.635 7.047 -9.344 1.00 95.50 237 THR A C 1
ATOM 1854 O O . THR A 1 237 ? 3.417 6.665 -8.469 1.00 95.50 237 THR A O 1
ATOM 1857 N N . GLU A 1 238 ? 3.081 7.580 -10.481 1.00 93.00 238 GLU A N 1
ATOM 1858 C CA . GLU A 1 238 ? 4.501 7.855 -10.729 1.00 93.00 238 GLU A CA 1
ATOM 1859 C C . GLU A 1 238 ? 5.180 8.642 -9.595 1.00 93.00 238 GLU A C 1
ATOM 1861 O O . GLU A 1 238 ? 6.355 8.425 -9.299 1.00 93.00 238 GLU A O 1
ATOM 1866 N N . ALA A 1 239 ? 4.435 9.493 -8.886 1.00 92.88 239 ALA A N 1
ATOM 1867 C CA . ALA A 1 239 ? 4.966 10.252 -7.763 1.00 92.88 239 ALA A CA 1
ATOM 1868 C C . ALA A 1 239 ? 5.433 9.357 -6.593 1.00 92.88 239 ALA A C 1
ATOM 1870 O O . ALA A 1 239 ? 6.212 9.810 -5.754 1.00 92.88 239 ALA A O 1
ATOM 1871 N N . GLN A 1 240 ? 4.996 8.101 -6.522 1.00 96.38 240 GLN A N 1
ATOM 1872 C CA . GLN A 1 240 ? 5.369 7.132 -5.491 1.00 96.38 240 GLN A CA 1
ATOM 1873 C C . GLN A 1 240 ? 6.277 6.004 -6.012 1.00 96.38 240 GLN A C 1
ATOM 1875 O O . GLN A 1 240 ? 6.518 5.039 -5.284 1.00 96.38 240 GLN A O 1
ATOM 1880 N N . LYS A 1 241 ? 6.784 6.112 -7.247 1.00 96.12 241 LYS A N 1
ATOM 1881 C CA . LYS A 1 241 ? 7.511 5.054 -7.964 1.00 96.12 241 LYS A CA 1
ATOM 1882 C C . LYS A 1 241 ? 8.993 5.388 -8.132 1.00 96.12 241 LYS A C 1
ATOM 1884 O O . LYS A 1 241 ? 9.335 6.488 -8.552 1.00 96.12 241 LYS A O 1
ATOM 1889 N N . LEU A 1 242 ? 9.867 4.420 -7.862 1.00 96.75 242 LEU A N 1
ATOM 1890 C CA . LEU A 1 242 ? 11.289 4.453 -8.217 1.00 96.75 242 LEU A CA 1
ATOM 1891 C C . LEU A 1 242 ? 11.636 3.303 -9.163 1.00 96.75 242 LEU A C 1
ATOM 1893 O O . LEU A 1 242 ? 11.060 2.222 -9.066 1.00 96.75 242 LEU A O 1
ATOM 1897 N N . TYR A 1 243 ? 12.618 3.510 -10.035 1.00 94.94 243 TYR A N 1
ATOM 1898 C CA . TYR A 1 243 ? 13.161 2.470 -10.908 1.00 94.94 243 TYR A CA 1
ATOM 1899 C C . TYR A 1 243 ? 14.342 1.768 -10.226 1.00 94.94 243 TYR A C 1
ATOM 1901 O O . TYR A 1 243 ? 15.308 2.413 -9.817 1.00 94.94 243 TYR A O 1
ATOM 1909 N N . ILE A 1 244 ? 14.248 0.443 -10.087 1.00 92.25 244 ILE A N 1
ATOM 1910 C CA . ILE A 1 244 ? 15.178 -0.394 -9.305 1.00 92.25 244 ILE A CA 1
ATOM 1911 C C . ILE A 1 244 ? 15.830 -1.514 -10.130 1.00 92.25 244 ILE A C 1
ATOM 1913 O O . ILE A 1 244 ? 16.439 -2.426 -9.568 1.00 92.25 244 ILE A O 1
ATOM 1917 N N . GLY A 1 245 ? 15.693 -1.490 -11.459 1.00 87.81 245 GLY A N 1
ATOM 1918 C CA . GLY A 1 245 ? 16.391 -2.433 -12.328 1.00 87.81 245 GLY A CA 1
ATOM 1919 C C . GLY A 1 245 ? 17.911 -2.307 -12.182 1.00 87.81 245 GLY A C 1
ATOM 1920 O O . GLY A 1 245 ? 18.434 -1.213 -11.981 1.00 87.81 245 GLY A O 1
ATOM 1921 N N . THR A 1 246 ? 18.635 -3.423 -12.278 1.00 78.62 246 THR A N 1
ATOM 1922 C CA . THR A 1 246 ? 20.099 -3.452 -12.145 1.00 78.62 246 THR A CA 1
ATOM 1923 C C . THR A 1 246 ? 20.755 -3.873 -13.456 1.00 78.62 246 THR A C 1
ATOM 1925 O O . THR A 1 246 ? 20.307 -4.787 -14.144 1.00 78.62 246 THR A O 1
ATOM 1928 N N . SER A 1 247 ? 21.848 -3.203 -13.824 1.00 64.44 247 SER A N 1
ATOM 1929 C CA . SER A 1 247 ? 22.561 -3.442 -15.086 1.00 64.44 247 SER A CA 1
ATOM 1930 C C . SER A 1 247 ? 23.555 -4.608 -15.039 1.00 64.44 247 SER A C 1
ATOM 1932 O O . SER A 1 247 ? 24.221 -4.866 -16.040 1.00 64.44 247 SER A O 1
ATOM 1934 N N . SER A 1 248 ? 23.666 -5.321 -13.910 1.00 56.97 248 SER A N 1
ATOM 1935 C CA . SER A 1 248 ? 24.735 -6.297 -13.632 1.00 56.97 248 SER A CA 1
ATOM 1936 C C . SER A 1 248 ? 24.720 -7.556 -14.512 1.00 56.97 248 SER A C 1
ATOM 1938 O O . SER A 1 248 ? 25.620 -8.382 -14.393 1.00 56.97 248 SER A O 1
ATOM 1940 N N . GLN A 1 249 ? 23.747 -7.704 -15.416 1.00 50.09 249 GLN A N 1
ATOM 1941 C CA . GLN A 1 249 ? 23.622 -8.865 -16.308 1.00 50.09 249 GLN A CA 1
ATOM 1942 C C . GLN A 1 249 ? 23.523 -8.515 -17.802 1.00 50.09 249 GLN A C 1
ATOM 1944 O O . GLN A 1 249 ? 23.322 -9.404 -18.629 1.00 50.09 249 GLN A O 1
ATOM 1949 N N . SER A 1 250 ? 23.680 -7.244 -18.189 1.00 51.50 250 SER A N 1
ATOM 1950 C CA . SER A 1 250 ? 23.608 -6.875 -19.606 1.00 51.50 250 SER A CA 1
ATOM 1951 C C . SER A 1 250 ? 24.942 -7.107 -20.309 1.00 51.50 250 SER A C 1
ATOM 1953 O O . SER A 1 250 ? 25.931 -6.422 -20.046 1.00 51.50 250 SER A O 1
ATOM 1955 N N . ARG A 1 251 ? 24.962 -8.054 -21.253 1.00 52.66 251 ARG A N 1
ATOM 1956 C CA . ARG A 1 251 ? 26.013 -8.134 -22.271 1.00 52.66 251 ARG A CA 1
ATOM 1957 C C . ARG A 1 251 ? 25.805 -6.991 -23.275 1.00 52.66 251 ARG A C 1
ATOM 1959 O O . ARG A 1 251 ? 25.138 -7.167 -24.280 1.00 52.66 251 ARG A O 1
ATOM 1966 N N . GLY A 1 252 ? 26.334 -5.813 -22.952 1.00 52.78 252 GLY A N 1
ATOM 1967 C CA . GLY A 1 252 ? 26.822 -4.793 -23.893 1.00 52.78 252 GLY A CA 1
ATOM 1968 C C . GLY A 1 252 ? 25.879 -4.075 -24.874 1.00 52.78 252 GLY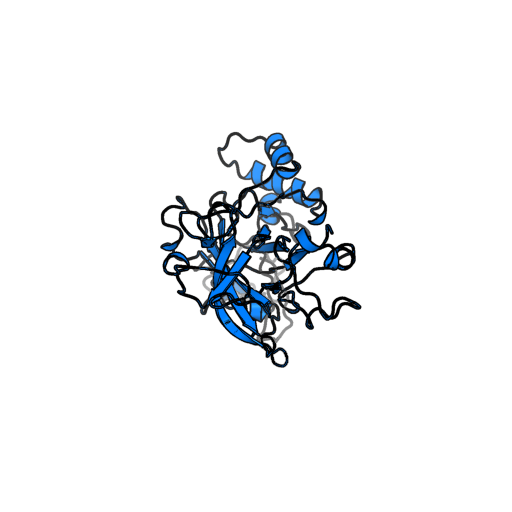 A C 1
ATOM 1969 O O . GLY A 1 252 ? 26.301 -3.050 -25.393 1.00 52.78 252 GLY A O 1
ATOM 1970 N N . GLU A 1 253 ? 24.649 -4.519 -25.144 1.00 67.50 253 GLU A N 1
ATOM 1971 C CA . GLU A 1 253 ? 23.920 -4.038 -26.343 1.00 67.50 253 GLU A CA 1
ATOM 1972 C C . GLU A 1 253 ? 22.638 -3.228 -26.078 1.00 67.50 253 GLU A C 1
ATOM 1974 O O . GLU A 1 253 ? 22.136 -2.563 -26.982 1.00 67.50 253 GLU A O 1
ATOM 1979 N N . LEU A 1 254 ? 22.097 -3.228 -24.854 1.00 76.62 254 LEU A N 1
ATOM 1980 C CA . LEU A 1 254 ? 20.820 -2.562 -24.557 1.00 76.62 254 LEU A CA 1
ATOM 1981 C C . LEU A 1 254 ? 20.983 -1.194 -23.879 1.00 76.62 254 LEU A C 1
ATOM 1983 O O . LEU A 1 254 ? 21.847 -1.049 -23.008 1.00 76.62 254 LEU A O 1
ATOM 1987 N N . PRO A 1 255 ? 20.109 -0.208 -24.188 1.00 85.50 255 PRO A N 1
ATOM 1988 C CA . PRO A 1 255 ? 20.091 1.067 -23.482 1.00 85.50 255 PRO A CA 1
ATOM 1989 C C . PRO A 1 255 ? 19.949 0.861 -21.972 1.00 85.50 255 PRO A C 1
ATOM 1991 O O . PRO A 1 255 ? 19.016 0.206 -21.505 1.00 85.50 255 PRO A O 1
ATOM 1994 N N . GLN A 1 256 ? 20.846 1.459 -21.186 1.00 84.94 256 GLN A N 1
ATOM 1995 C CA . GLN A 1 256 ? 20.849 1.289 -19.729 1.00 84.94 256 GLN A CA 1
ATOM 1996 C C . GLN A 1 256 ? 19.508 1.682 -19.090 1.00 84.94 256 GLN A C 1
ATOM 1998 O O . GLN A 1 256 ? 19.064 1.039 -18.146 1.00 84.94 256 GLN A O 1
ATOM 2003 N N . THR A 1 257 ? 18.835 2.706 -19.618 1.00 88.12 257 THR A N 1
ATOM 2004 C CA . THR A 1 257 ? 17.535 3.180 -19.120 1.00 88.12 257 THR A CA 1
ATOM 2005 C C . THR A 1 257 ? 16.415 2.160 -19.293 1.00 88.12 257 THR A C 1
ATOM 2007 O O . THR A 1 257 ? 15.535 2.102 -18.441 1.00 88.12 257 THR A O 1
ATOM 2010 N N . LEU A 1 258 ? 16.472 1.314 -20.325 1.00 87.38 258 LEU A N 1
ATOM 2011 C CA . LEU A 1 258 ? 15.531 0.206 -20.494 1.00 87.38 258 LEU A CA 1
ATOM 2012 C C . LEU A 1 258 ? 15.700 -0.824 -19.368 1.00 87.38 258 LEU A C 1
ATOM 2014 O O . LEU A 1 258 ? 14.723 -1.284 -18.790 1.00 87.38 258 LEU A O 1
ATOM 2018 N N . ILE A 1 259 ? 16.948 -1.145 -19.016 1.00 87.38 259 ILE A N 1
ATOM 2019 C CA . ILE A 1 259 ? 17.254 -2.119 -17.961 1.00 87.38 259 ILE A CA 1
ATOM 2020 C C . ILE A 1 259 ? 16.880 -1.572 -16.582 1.00 87.38 259 ILE A C 1
ATOM 2022 O O . ILE A 1 259 ? 16.252 -2.277 -15.798 1.00 87.38 259 ILE A O 1
ATOM 2026 N N . LEU A 1 260 ? 17.241 -0.318 -16.290 1.00 90.06 260 LEU A N 1
ATOM 2027 C CA . LEU A 1 260 ? 16.867 0.352 -15.040 1.00 90.06 260 LEU A CA 1
ATOM 2028 C C . LEU A 1 260 ? 15.340 0.432 -14.897 1.00 90.06 260 LEU A C 1
ATOM 2030 O O . LEU A 1 260 ? 14.805 0.171 -13.821 1.00 90.06 260 LEU A O 1
ATOM 2034 N N . GLY A 1 261 ? 14.653 0.755 -15.998 1.00 90.81 261 GLY A N 1
ATOM 2035 C CA . GLY A 1 261 ? 13.206 0.914 -16.061 1.00 90.81 261 GLY A CA 1
ATOM 2036 C C . GLY A 1 261 ? 12.415 -0.377 -15.859 1.00 90.81 261 GLY A C 1
ATOM 2037 O O . GLY A 1 261 ? 11.268 -0.302 -15.448 1.00 90.81 261 GLY A O 1
ATOM 2038 N N . ALA A 1 262 ? 13.019 -1.542 -16.094 1.00 89.44 262 ALA A N 1
ATOM 2039 C CA . ALA A 1 262 ? 12.355 -2.848 -16.140 1.00 89.44 262 ALA A CA 1
ATOM 2040 C C . ALA A 1 262 ? 11.764 -3.352 -14.811 1.00 89.44 262 ALA A C 1
ATOM 2042 O O . ALA A 1 262 ? 10.948 -4.273 -14.797 1.00 89.44 262 ALA A O 1
ATOM 2043 N N . ARG A 1 263 ? 12.216 -2.799 -13.683 1.00 92.94 263 ARG A N 1
ATOM 2044 C CA . ARG A 1 263 ? 11.663 -3.088 -12.357 1.00 92.94 263 ARG A CA 1
ATOM 2045 C C . ARG A 1 263 ? 11.373 -1.787 -11.650 1.00 92.94 263 ARG A C 1
ATOM 2047 O O . ARG A 1 263 ? 12.210 -0.882 -11.638 1.00 92.94 263 ARG A O 1
ATOM 2054 N N . GLN A 1 264 ? 10.208 -1.716 -11.032 1.00 95.25 264 GLN A N 1
ATOM 2055 C CA . GLN A 1 264 ? 9.750 -0.531 -10.337 1.00 95.25 264 GLN A CA 1
ATOM 2056 C C . GLN A 1 264 ? 9.413 -0.882 -8.893 1.00 95.25 264 GLN A C 1
ATOM 2058 O O . GLN A 1 264 ? 8.902 -1.960 -8.604 1.00 95.25 264 GLN A O 1
ATOM 2063 N N . LYS A 1 265 ? 9.712 0.037 -7.980 1.00 97.38 265 LYS A N 1
ATOM 2064 C CA . LYS A 1 265 ? 9.364 -0.060 -6.568 1.00 97.38 265 LYS A CA 1
ATOM 2065 C C . LYS A 1 265 ? 8.439 1.082 -6.205 1.00 97.38 265 LYS A C 1
ATOM 2067 O O . LYS A 1 265 ? 8.779 2.249 -6.393 1.00 97.38 265 LYS A O 1
ATOM 2072 N N . TRP A 1 266 ? 7.278 0.729 -5.687 1.00 98.12 266 TRP A N 1
ATOM 2073 C CA . TRP A 1 266 ? 6.221 1.642 -5.293 1.00 98.12 266 TRP A CA 1
ATOM 2074 C C . TRP A 1 266 ? 6.195 1.757 -3.784 1.00 98.12 266 TRP A C 1
ATOM 2076 O O . TRP A 1 266 ? 6.439 0.781 -3.076 1.00 98.12 266 TRP A O 1
ATOM 2086 N N . TYR A 1 267 ? 5.887 2.945 -3.290 1.00 98.38 267 TYR A N 1
ATOM 2087 C CA . TYR A 1 267 ? 5.904 3.251 -1.869 1.00 98.38 267 TYR A CA 1
ATOM 2088 C C . TYR A 1 267 ? 4.558 3.808 -1.427 1.00 98.38 267 TYR A C 1
ATOM 2090 O O . TYR A 1 267 ? 3.923 4.559 -2.155 1.00 98.38 267 TYR A O 1
ATOM 2098 N N . GLY A 1 268 ? 4.144 3.472 -0.209 1.00 98.19 268 GLY A N 1
ATOM 2099 C CA . GLY A 1 268 ? 2.923 4.007 0.380 1.00 98.19 268 GLY A CA 1
ATOM 2100 C C . GLY A 1 268 ? 3.022 4.189 1.887 1.00 98.19 268 GLY A C 1
ATOM 2101 O O . GLY A 1 268 ? 4.015 3.810 2.529 1.00 98.19 268 GLY A O 1
ATOM 2102 N N . GLU A 1 269 ? 1.982 4.806 2.439 1.00 97.94 269 GLU A N 1
ATOM 2103 C CA . GLU A 1 269 ? 1.680 4.847 3.869 1.00 97.94 269 GLU A CA 1
ATOM 2104 C C . GLU A 1 269 ? 0.209 4.546 4.079 1.00 97.94 269 GLU A C 1
ATOM 2106 O O . GLU A 1 269 ? -0.635 4.880 3.249 1.00 97.94 269 GLU A O 1
ATOM 2111 N N . PHE A 1 270 ? -0.084 3.916 5.207 1.00 98.12 270 PHE A N 1
ATOM 2112 C CA . PHE A 1 270 ? -1.447 3.678 5.634 1.00 98.12 270 PHE A CA 1
ATOM 2113 C C . PHE A 1 270 ? -1.564 3.875 7.140 1.00 98.12 270 PHE A C 1
ATOM 2115 O O . PHE A 1 270 ? -0.706 3.419 7.897 1.00 98.12 270 PHE A O 1
ATOM 2122 N N . TYR A 1 271 ? -2.636 4.524 7.579 1.00 96.69 271 TYR A N 1
ATOM 2123 C CA . TYR A 1 271 ? -3.056 4.538 8.971 1.00 96.69 271 TYR A CA 1
ATOM 2124 C C . TYR A 1 271 ? -4.573 4.553 9.105 1.00 96.69 271 TYR A C 1
ATOM 2126 O O . TYR A 1 271 ? -5.306 4.937 8.194 1.00 96.69 271 TYR A O 1
ATOM 2134 N N . LEU A 1 272 ? -5.020 4.169 10.297 1.00 97.62 272 LEU A N 1
ATOM 2135 C CA . LEU A 1 272 ? -6.362 4.449 10.784 1.00 97.62 272 LEU A CA 1
ATOM 2136 C C . LEU A 1 272 ? -6.309 5.641 11.749 1.00 97.62 272 LEU A C 1
ATOM 2138 O O . LEU A 1 272 ? -5.407 5.668 12.597 1.00 97.62 272 LEU A O 1
ATOM 2142 N N . PRO A 1 273 ? -7.239 6.613 11.654 1.00 96.19 273 PRO A N 1
ATOM 2143 C CA . PRO A 1 273 ? -7.293 7.767 12.543 1.00 96.19 273 PRO A CA 1
ATOM 2144 C C . PRO A 1 273 ? -7.178 7.423 14.029 1.00 96.19 273 PRO A C 1
ATOM 2146 O O . PRO A 1 273 ? -7.687 6.416 14.518 1.00 96.19 273 PRO A O 1
ATOM 2149 N N . GLY A 1 274 ? -6.547 8.326 14.783 1.00 95.44 274 GLY A N 1
ATOM 2150 C CA . GLY A 1 274 ? -6.364 8.156 16.222 1.00 95.44 274 GLY A CA 1
ATOM 2151 C C . GLY A 1 274 ? -7.681 7.942 16.963 1.00 95.44 274 GLY A C 1
ATOM 2152 O O . GLY A 1 274 ? -7.701 7.126 17.868 1.00 95.44 274 GLY A O 1
ATOM 2153 N N . GLN A 1 275 ? -8.770 8.596 16.544 1.00 94.50 275 GLN A N 1
ATOM 2154 C CA . GLN A 1 275 ? -10.111 8.525 17.148 1.00 94.50 275 GLN A CA 1
ATOM 2155 C C . GLN A 1 275 ? -11.048 7.512 16.467 1.00 94.50 275 GLN A C 1
ATOM 2157 O O . GLN A 1 275 ? -12.269 7.654 16.519 1.00 94.50 275 GLN A O 1
ATOM 2162 N N . THR A 1 276 ? -10.505 6.495 15.792 1.00 97.12 276 THR A N 1
ATOM 2163 C CA . THR A 1 276 ? -11.332 5.469 15.147 1.00 97.12 276 THR A CA 1
ATOM 2164 C C . THR A 1 276 ? -12.116 4.632 16.161 1.00 97.12 276 THR A C 1
ATOM 2166 O O . THR A 1 276 ? -11.542 4.096 17.108 1.00 97.12 276 THR A O 1
ATOM 2169 N N . VAL A 1 277 ? -13.415 4.469 15.941 1.00 97.31 277 VAL A N 1
ATOM 2170 C CA . VAL A 1 277 ? -14.304 3.537 16.643 1.00 97.31 277 VAL A CA 1
ATOM 2171 C C . VAL A 1 277 ? -14.809 2.475 15.667 1.00 97.31 277 VAL A C 1
ATOM 2173 O O . VAL A 1 277 ? -14.879 2.703 14.457 1.00 97.31 277 VAL A O 1
ATOM 2176 N N . VAL A 1 278 ? -15.141 1.301 16.197 1.00 98.50 278 VAL A N 1
ATOM 2177 C CA . VAL A 1 278 ? -15.449 0.102 15.410 1.00 98.50 278 VAL A CA 1
ATOM 2178 C C . VAL A 1 278 ? -16.877 -0.338 15.699 1.00 98.50 278 VAL A C 1
ATOM 2180 O O . VAL A 1 278 ? -17.269 -0.411 16.863 1.00 98.50 278 VAL A O 1
ATOM 2183 N N . VAL A 1 279 ? -17.645 -0.656 14.659 1.00 98.56 279 VAL A N 1
ATOM 2184 C CA . VAL A 1 279 ? -18.997 -1.224 14.781 1.00 98.56 279 VAL A CA 1
ATOM 2185 C C . VAL A 1 279 ? -19.170 -2.406 13.824 1.00 98.56 279 VAL A C 1
ATOM 2187 O O . VAL A 1 279 ? -18.477 -2.466 12.805 1.00 98.56 279 VAL A O 1
ATOM 2190 N N . PRO A 1 280 ? -20.087 -3.354 14.097 1.00 98.50 280 PRO A N 1
ATOM 2191 C CA . PRO A 1 280 ? -20.447 -4.378 13.121 1.00 98.50 280 PRO A CA 1
ATOM 2192 C C . PRO A 1 280 ? -20.809 -3.760 11.764 1.00 98.50 280 PRO A C 1
ATOM 2194 O O . PRO A 1 280 ? -21.422 -2.691 11.700 1.00 98.50 280 PRO A O 1
ATOM 2197 N N . LYS A 1 281 ? -20.422 -4.421 10.670 1.00 98.38 281 LYS A N 1
ATOM 2198 C CA . LYS A 1 281 ? -20.678 -3.912 9.317 1.00 98.38 281 LYS A CA 1
ATOM 2199 C C . LYS A 1 281 ? -22.173 -3.650 9.090 1.00 98.38 281 LYS A C 1
ATOM 2201 O O . LYS A 1 281 ? -23.009 -4.487 9.417 1.00 98.38 281 LYS A O 1
ATOM 2206 N N . GLY A 1 282 ? -22.494 -2.503 8.494 1.00 97.56 282 GLY A N 1
ATOM 2207 C CA . GLY A 1 282 ? -23.860 -2.076 8.185 1.00 97.56 282 GLY A CA 1
ATOM 2208 C C . GLY A 1 282 ? -24.538 -1.266 9.294 1.00 97.56 282 GLY A C 1
ATOM 2209 O O . GLY A 1 282 ? -25.603 -0.698 9.052 1.00 97.56 282 GLY A O 1
ATOM 2210 N N . VAL A 1 283 ? -23.939 -1.158 10.485 1.00 97.69 283 VAL A N 1
ATOM 2211 C CA . VAL A 1 283 ? -24.476 -0.317 11.563 1.00 97.69 283 VAL A CA 1
ATOM 2212 C C . VAL A 1 283 ? -24.370 1.154 11.176 1.00 97.69 283 VAL A C 1
ATOM 2214 O O . VAL A 1 283 ? -23.279 1.687 10.993 1.00 97.69 283 VAL A O 1
ATOM 2217 N N . ASN A 1 284 ? -25.516 1.831 11.104 1.00 96.00 284 ASN A N 1
ATOM 2218 C CA . ASN A 1 284 ? -25.586 3.265 10.858 1.00 96.00 284 ASN A CA 1
ATOM 2219 C C . ASN A 1 284 ? -25.702 4.034 12.183 1.00 96.00 284 ASN A C 1
ATOM 2221 O O . ASN A 1 284 ? -26.775 4.108 12.771 1.00 96.00 284 ASN A O 1
ATOM 2225 N N . LEU A 1 285 ? -24.615 4.669 12.628 1.00 95.88 285 LEU A N 1
ATOM 2226 C CA . LEU A 1 285 ? -24.605 5.423 13.889 1.00 95.88 285 LEU A CA 1
ATOM 2227 C C . LEU A 1 285 ? -25.616 6.585 13.944 1.00 95.88 285 LEU A C 1
ATOM 2229 O O . LEU A 1 285 ? -26.048 6.955 15.031 1.00 95.88 285 LEU A O 1
ATOM 2233 N N . SER A 1 286 ? -26.051 7.132 12.803 1.00 91.56 286 SER A N 1
ATOM 2234 C CA . SER A 1 286 ? -27.024 8.240 12.780 1.00 91.56 286 SER A CA 1
ATOM 2235 C C . SER A 1 286 ? -28.434 7.847 13.236 1.00 91.56 286 SER A C 1
ATOM 2237 O O . SER A 1 286 ? -29.244 8.725 13.520 1.00 91.56 286 SER A O 1
ATOM 2239 N N . THR A 1 287 ? -28.737 6.549 13.348 1.00 93.31 287 THR A N 1
ATOM 2240 C CA . THR A 1 287 ? -30.050 6.069 13.810 1.00 93.31 287 THR A CA 1
ATOM 2241 C C . THR A 1 287 ? -30.165 5.996 15.333 1.00 93.31 287 THR A C 1
ATOM 2243 O O . THR A 1 287 ? -31.234 5.681 15.852 1.00 93.31 287 THR A O 1
ATOM 2246 N N . TYR A 1 288 ? -29.078 6.238 16.068 1.00 92.31 288 TYR A N 1
ATOM 2247 C CA . TYR A 1 288 ? -29.049 6.124 17.523 1.00 92.31 288 TYR A CA 1
ATOM 2248 C C . TYR A 1 288 ? -29.331 7.480 18.173 1.00 92.31 288 TYR A C 1
ATOM 2250 O O . TYR A 1 288 ? -28.638 8.459 17.913 1.00 92.31 288 TYR A O 1
ATOM 2258 N N . ALA A 1 289 ? -30.318 7.528 19.074 1.00 89.00 289 ALA A N 1
ATOM 2259 C CA . ALA A 1 289 ? -30.658 8.754 19.805 1.00 89.00 289 ALA A CA 1
ATOM 2260 C C . ALA A 1 289 ? -29.574 9.168 20.818 1.00 89.00 289 ALA A C 1
ATOM 2262 O O . ALA A 1 289 ? -29.416 10.349 21.122 1.00 89.00 289 ALA A O 1
ATOM 2263 N N . ARG A 1 290 ? -28.841 8.191 21.368 1.00 88.62 290 ARG A N 1
ATOM 2264 C CA . ARG A 1 290 ? -27.708 8.394 22.276 1.00 88.62 290 ARG A CA 1
ATOM 2265 C C . ARG A 1 290 ? -26.618 7.394 21.932 1.00 88.62 290 ARG A C 1
ATOM 2267 O O . ARG A 1 290 ? -26.894 6.206 21.797 1.00 88.62 290 ARG A O 1
ATOM 2274 N N . LEU A 1 291 ? -25.393 7.888 21.819 1.00 93.06 291 LEU A N 1
ATOM 2275 C CA . LEU A 1 291 ? -24.200 7.084 21.596 1.00 93.06 291 LEU A CA 1
ATOM 2276 C C . LEU A 1 291 ? -23.233 7.334 22.742 1.00 93.06 291 LEU A C 1
ATOM 2278 O O . LEU A 1 291 ? -22.940 8.482 23.072 1.00 93.06 291 LEU A O 1
ATOM 2282 N N . LYS A 1 292 ? -22.730 6.254 23.332 1.00 90.56 292 LYS A N 1
ATOM 2283 C CA . LYS A 1 292 ? -21.697 6.306 24.359 1.00 90.56 292 LYS A CA 1
ATOM 2284 C C . LYS A 1 292 ? -20.611 5.305 24.006 1.00 90.56 292 LYS A C 1
ATOM 2286 O O . LYS A 1 292 ? -20.861 4.103 23.952 1.00 90.56 292 LYS A O 1
ATOM 2291 N N . ILE A 1 293 ? -19.406 5.809 23.744 1.00 88.69 293 ILE A N 1
ATOM 2292 C CA . ILE A 1 293 ? -18.234 4.962 23.508 1.00 88.69 293 ILE A CA 1
ATOM 2293 C C . ILE A 1 293 ? -18.058 4.044 24.721 1.00 88.69 293 ILE A C 1
ATOM 2295 O O . ILE A 1 293 ? -18.125 4.500 25.862 1.00 88.69 293 ILE A O 1
ATOM 2299 N N . GLY A 1 294 ? -17.860 2.751 24.473 1.00 88.38 294 GLY A N 1
ATOM 2300 C CA . GLY A 1 294 ? -17.830 1.732 25.525 1.00 88.38 294 GLY A CA 1
ATOM 2301 C C . GLY A 1 294 ? -19.078 0.848 25.560 1.00 88.38 294 GLY A C 1
ATOM 2302 O O . GLY A 1 294 ? -19.007 -0.272 26.057 1.00 88.38 294 GLY A O 1
ATOM 2303 N N . GLU A 1 295 ? -20.197 1.328 25.016 1.00 93.25 295 GLU A N 1
ATOM 2304 C CA . GLU A 1 295 ? -21.476 0.617 24.979 1.00 93.25 295 GLU A CA 1
ATOM 2305 C C . GLU A 1 295 ? -21.833 0.191 23.549 1.00 93.25 295 GLU A C 1
ATOM 2307 O O . GLU A 1 295 ? -21.263 0.680 22.570 1.00 93.25 295 GLU A O 1
ATOM 2312 N N . ALA A 1 296 ? -22.790 -0.731 23.415 1.00 93.75 296 ALA A N 1
ATOM 2313 C CA . ALA A 1 296 ? -23.299 -1.120 22.105 1.00 93.75 296 ALA A CA 1
ATOM 2314 C C . ALA A 1 296 ? -23.787 0.126 21.329 1.00 93.75 296 ALA A C 1
ATOM 2316 O O . ALA A 1 296 ? -24.458 0.981 21.912 1.00 93.75 296 ALA A O 1
ATOM 2317 N N . PRO A 1 297 ? -23.472 0.248 20.025 1.00 96.44 297 PRO A N 1
ATOM 2318 C CA . PRO A 1 297 ? -22.945 -0.794 19.135 1.00 96.44 297 PRO A CA 1
ATOM 2319 C C . PRO A 1 297 ? -21.408 -0.855 19.023 1.00 96.44 297 PRO A C 1
ATOM 2321 O O . PRO A 1 297 ? -20.898 -1.574 18.163 1.00 96.44 297 PRO A O 1
ATOM 2324 N N . PHE A 1 298 ? -20.662 -0.099 19.833 1.00 97.88 298 PHE A N 1
ATOM 2325 C CA . PHE A 1 298 ? -19.210 -0.019 19.705 1.00 97.88 298 PHE A CA 1
ATOM 2326 C C . PHE A 1 298 ? -18.524 -1.306 20.166 1.00 97.88 298 PHE A C 1
ATOM 2328 O O . PHE A 1 298 ? -18.764 -1.812 21.262 1.00 97.88 298 PHE A O 1
ATOM 2335 N N . ILE A 1 299 ? -17.611 -1.801 19.336 1.00 98.06 299 ILE A N 1
ATOM 2336 C CA . ILE A 1 299 ? -16.680 -2.868 19.687 1.00 98.06 299 ILE A CA 1
ATOM 2337 C C . ILE A 1 299 ? -15.465 -2.216 20.350 1.00 98.06 299 ILE A C 1
ATOM 2339 O O . ILE A 1 299 ? -14.896 -1.266 19.814 1.00 98.06 299 ILE A O 1
ATOM 2343 N N . THR A 1 300 ? -15.093 -2.698 21.536 1.00 95.62 300 THR A N 1
ATOM 2344 C CA . THR A 1 300 ? -14.163 -2.002 22.448 1.00 95.62 300 THR A CA 1
ATOM 2345 C C . THR A 1 300 ? -12.928 -2.815 22.813 1.00 95.62 300 THR A C 1
ATOM 2347 O O . THR A 1 300 ? -12.079 -2.335 23.555 1.00 95.62 300 THR A O 1
ATOM 2350 N N . LYS A 1 301 ? -12.819 -4.044 22.309 1.00 94.94 301 LYS A N 1
ATOM 2351 C CA . LYS A 1 301 ? -11.708 -4.963 22.565 1.00 94.94 301 LYS A CA 1
ATOM 2352 C C . LYS A 1 301 ? -11.267 -5.623 21.267 1.00 94.94 301 LYS A C 1
ATOM 2354 O O . LYS A 1 301 ? -11.944 -5.476 20.258 1.00 94.94 301 LYS A O 1
ATOM 2359 N N . GLY A 1 302 ? -10.158 -6.356 21.316 1.00 94.69 302 GLY A N 1
ATOM 2360 C CA . GLY A 1 302 ? -9.625 -7.082 20.168 1.00 94.69 302 GLY A CA 1
ATOM 2361 C C . GLY A 1 302 ? -8.836 -6.187 19.214 1.00 94.69 302 GLY A C 1
ATOM 2362 O O . GLY A 1 302 ? -8.228 -5.187 19.613 1.00 94.69 302 GLY A O 1
ATOM 2363 N N . TYR A 1 303 ? -8.833 -6.572 17.941 1.00 96.19 303 TYR A N 1
ATOM 2364 C CA . TYR A 1 303 ? -8.020 -5.948 16.903 1.00 96.19 303 TYR A CA 1
ATOM 2365 C C . TYR A 1 303 ? -8.839 -5.608 15.662 1.00 96.19 303 TYR A C 1
ATOM 2367 O O . TYR A 1 303 ? -9.819 -6.276 15.346 1.00 96.19 303 TYR A O 1
ATOM 2375 N N . ILE A 1 304 ? -8.395 -4.598 14.923 1.00 98.25 304 ILE A N 1
ATOM 2376 C CA . ILE A 1 304 ? -8.836 -4.299 13.564 1.00 98.25 304 ILE A CA 1
ATOM 2377 C C . ILE A 1 304 ? -7.793 -4.884 12.615 1.00 98.25 304 ILE A C 1
ATOM 2379 O O . ILE A 1 304 ? -6.686 -4.355 12.509 1.00 98.25 304 ILE A O 1
ATOM 2383 N N . ALA A 1 305 ? -8.133 -5.965 11.925 1.00 97.81 305 ALA A N 1
ATOM 2384 C CA . ALA A 1 305 ? -7.347 -6.470 10.811 1.00 97.81 305 ALA A CA 1
ATOM 2385 C C . ALA A 1 305 ? -7.601 -5.600 9.574 1.00 97.81 305 ALA A C 1
ATOM 2387 O O . ALA A 1 305 ? -8.752 -5.396 9.170 1.00 97.81 305 ALA A O 1
ATOM 2388 N N 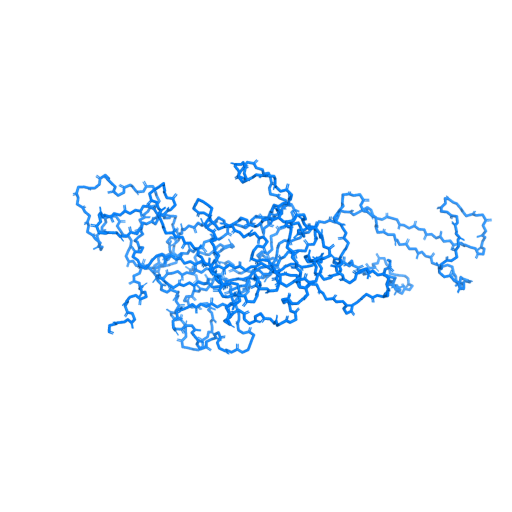. VAL A 1 306 ? -6.521 -5.096 8.978 1.00 98.56 306 VAL A N 1
ATOM 2389 C CA . VAL A 1 306 ? -6.546 -4.342 7.724 1.00 98.56 306 VAL A CA 1
ATOM 2390 C C . VAL A 1 306 ? -6.093 -5.263 6.601 1.00 98.56 306 VAL A C 1
ATOM 2392 O O . VAL A 1 306 ? -4.945 -5.712 6.589 1.00 98.56 306 VAL A O 1
ATOM 2395 N N . ASN A 1 307 ? -7.005 -5.531 5.670 1.00 98.06 307 ASN A N 1
ATOM 2396 C CA . ASN A 1 307 ? -6.773 -6.362 4.498 1.00 98.06 307 ASN A CA 1
ATOM 2397 C C . ASN A 1 307 ? -6.611 -5.493 3.247 1.00 98.06 307 ASN A C 1
ATOM 2399 O O . ASN A 1 307 ? -7.417 -4.588 3.049 1.00 98.06 307 ASN A O 1
ATOM 2403 N N . PHE A 1 308 ? -5.603 -5.753 2.418 1.00 98.12 308 PHE A N 1
ATOM 2404 C CA . PHE A 1 308 ? -5.360 -5.034 1.168 1.00 98.12 308 PHE A CA 1
ATOM 2405 C C . PHE A 1 308 ? -5.658 -5.909 -0.053 1.00 98.12 308 PHE A C 1
ATOM 2407 O O . PHE A 1 308 ? -5.025 -6.947 -0.248 1.00 98.12 308 PHE A O 1
ATOM 2414 N N . ASP A 1 309 ? -6.550 -5.420 -0.918 1.00 95.75 309 ASP A N 1
ATOM 2415 C CA . ASP A 1 309 ? -6.632 -5.830 -2.324 1.00 95.75 309 ASP A CA 1
ATOM 2416 C C . ASP A 1 309 ? -5.808 -4.851 -3.172 1.00 95.75 309 ASP A C 1
ATOM 2418 O O . ASP A 1 309 ? -6.032 -3.642 -3.099 1.00 95.75 309 ASP A O 1
ATOM 2422 N N . ILE A 1 310 ? -4.839 -5.352 -3.940 1.00 96.19 310 ILE A N 1
ATOM 2423 C CA . ILE A 1 310 ? -3.872 -4.534 -4.685 1.00 96.19 310 ILE A CA 1
ATOM 2424 C C . ILE A 1 310 ? -4.002 -4.847 -6.172 1.00 96.19 310 ILE A C 1
ATOM 2426 O O . ILE A 1 310 ? -3.765 -5.978 -6.607 1.00 96.19 310 ILE A O 1
ATOM 2430 N N . ARG A 1 311 ? -4.325 -3.816 -6.953 1.00 94.06 311 ARG A N 1
ATOM 2431 C CA . ARG A 1 311 ? -4.523 -3.897 -8.401 1.00 94.06 311 ARG A CA 1
ATOM 2432 C C . ARG A 1 311 ? -3.640 -2.890 -9.112 1.00 94.06 311 ARG A C 1
ATOM 2434 O O . ARG A 1 311 ? -3.613 -1.717 -8.750 1.00 94.06 311 ARG A O 1
ATOM 2441 N N . GLY A 1 312 ? -2.927 -3.354 -10.121 1.00 92.81 312 GLY A N 1
ATOM 2442 C CA . GLY A 1 312 ? -2.148 -2.539 -11.031 1.00 92.81 312 GLY A CA 1
ATOM 2443 C C . GLY A 1 312 ? -2.919 -2.302 -12.310 1.00 92.81 312 GLY A C 1
ATOM 2444 O O . GLY A 1 312 ? -3.612 -3.184 -12.817 1.00 92.81 312 GLY A O 1
ATOM 2445 N N . TYR A 1 313 ? -2.789 -1.094 -12.827 1.00 92.62 313 TYR A N 1
ATOM 2446 C CA . TYR A 1 313 ? -3.398 -0.702 -14.078 1.00 92.62 313 TYR A CA 1
ATOM 2447 C C . TYR A 1 313 ? -2.355 -0.015 -14.947 1.00 92.62 313 TYR A C 1
ATOM 2449 O O . TYR A 1 313 ? -1.537 0.763 -14.449 1.00 92.62 313 TYR A O 1
ATOM 2457 N N . HIS A 1 314 ? -2.412 -0.322 -16.237 1.00 88.31 314 HIS A N 1
ATOM 2458 C CA . HIS A 1 314 ? -1.467 0.143 -17.236 1.00 88.31 314 HIS A CA 1
ATOM 2459 C C . HIS A 1 314 ? -2.176 1.062 -18.238 1.00 88.31 314 HIS A C 1
ATOM 2461 O O . HIS A 1 314 ? -3.289 0.759 -18.672 1.00 88.31 314 HIS A O 1
ATOM 2467 N N . ASN A 1 315 ? -1.544 2.178 -18.605 1.00 84.75 315 ASN A N 1
ATOM 2468 C CA . ASN A 1 315 ? -2.022 3.121 -19.627 1.00 84.75 315 ASN A CA 1
ATOM 2469 C C . ASN A 1 315 ? -3.440 3.720 -19.412 1.00 84.75 315 ASN A C 1
ATOM 2471 O O . ASN A 1 315 ? -4.224 3.852 -20.365 1.00 84.75 315 ASN A O 1
ATOM 2475 N N . ILE A 1 316 ? -3.832 4.077 -18.180 1.00 88.44 316 ILE A N 1
ATOM 2476 C CA . ILE A 1 316 ? -5.150 4.711 -17.948 1.00 88.44 316 ILE A CA 1
ATOM 2477 C C . ILE A 1 316 ? -5.159 6.175 -18.376 1.00 88.44 316 ILE A C 1
ATOM 2479 O O . ILE A 1 316 ? -4.431 7.023 -17.873 1.00 88.44 316 ILE A O 1
ATOM 2483 N N . LYS A 1 317 ? -6.155 6.513 -19.193 1.00 85.75 317 LYS A N 1
ATOM 2484 C CA . LYS A 1 317 ? -6.406 7.892 -19.633 1.00 85.75 317 LYS A CA 1
ATOM 2485 C C . LYS A 1 317 ? -7.160 8.737 -18.606 1.00 85.75 317 LYS A C 1
ATOM 2487 O O . LYS A 1 317 ? -7.142 9.961 -18.681 1.00 85.75 317 LYS A O 1
ATOM 2492 N N . THR A 1 318 ? -7.900 8.101 -17.697 1.00 87.56 318 THR A N 1
ATOM 2493 C CA . THR A 1 318 ? -8.736 8.789 -16.707 1.00 87.56 318 THR A CA 1
ATOM 2494 C C . THR A 1 318 ? -8.975 7.926 -15.476 1.00 87.56 318 THR A C 1
ATOM 2496 O O . THR A 1 318 ? -9.169 6.717 -15.578 1.00 87.56 318 THR A O 1
ATOM 2499 N N . LEU A 1 319 ? -9.032 8.569 -14.309 1.00 88.38 319 LEU A N 1
ATOM 2500 C CA . LEU A 1 319 ? -9.391 7.923 -13.045 1.00 88.38 319 LEU A CA 1
ATOM 2501 C C . LEU A 1 319 ? -10.910 7.762 -12.863 1.00 88.38 319 LEU A C 1
ATOM 2503 O O . LEU A 1 319 ? -11.344 7.125 -11.903 1.00 88.38 319 LEU A O 1
ATOM 2507 N N . LYS A 1 320 ? -11.734 8.350 -13.743 1.00 85.19 320 LYS A N 1
ATOM 2508 C CA . LYS A 1 320 ? -13.200 8.380 -13.590 1.00 85.19 320 LYS A CA 1
ATOM 2509 C C . LYS A 1 320 ? -13.828 6.984 -13.599 1.00 85.19 320 LYS A C 1
ATOM 2511 O O . LYS A 1 320 ? -14.753 6.731 -12.833 1.00 85.19 320 LYS A O 1
ATOM 2516 N N . ASP A 1 321 ? -13.315 6.093 -14.442 1.00 79.12 321 ASP A N 1
ATOM 2517 C CA . ASP A 1 321 ? -13.859 4.748 -14.648 1.00 79.12 321 ASP A CA 1
ATOM 2518 C C . ASP A 1 321 ? -12.920 3.643 -14.147 1.00 79.12 321 ASP A C 1
ATOM 2520 O O . ASP A 1 321 ? -13.129 2.479 -14.466 1.00 79.12 321 ASP A O 1
ATOM 2524 N N . LEU A 1 322 ? -11.914 3.983 -13.332 1.00 86.31 322 LEU A N 1
ATOM 2525 C CA . LEU A 1 322 ? -10.874 3.052 -12.879 1.00 86.31 322 LEU A CA 1
ATOM 2526 C C . LEU A 1 322 ? -11.436 1.758 -12.262 1.00 86.31 322 LEU A C 1
ATOM 2528 O O . LEU A 1 322 ? -10.936 0.672 -12.522 1.00 86.31 322 LEU A O 1
ATOM 2532 N N . GLU A 1 323 ? -12.516 1.865 -11.489 1.00 80.69 323 GLU A N 1
ATOM 2533 C CA . GLU A 1 323 ? -13.174 0.721 -10.836 1.00 80.69 323 GLU A CA 1
ATOM 2534 C C . GLU A 1 323 ? -13.975 -0.174 -11.800 1.00 80.69 323 GLU A C 1
ATOM 2536 O O . GLU A 1 323 ? -14.402 -1.257 -11.409 1.00 80.69 323 GLU A O 1
ATOM 2541 N N . LYS A 1 324 ? -14.200 0.271 -13.042 1.00 84.50 324 LYS A N 1
ATOM 2542 C CA . LYS A 1 324 ? -14.888 -0.490 -14.099 1.00 84.50 324 LYS A CA 1
ATOM 2543 C C . LYS A 1 324 ? -13.921 -1.114 -15.101 1.00 84.50 324 LYS A C 1
ATOM 2545 O O . LYS A 1 324 ? -14.334 -1.965 -15.882 1.00 84.50 324 LYS A O 1
ATOM 2550 N N . VAL A 1 325 ? -12.676 -0.645 -15.128 1.00 85.69 325 VAL A N 1
ATOM 2551 C CA . VAL A 1 325 ? -11.629 -1.182 -15.996 1.00 85.69 325 VAL A CA 1
ATOM 2552 C C . VAL A 1 325 ? -11.086 -2.457 -15.358 1.00 85.69 325 VAL A C 1
ATOM 2554 O O . VAL A 1 325 ? -10.934 -2.541 -14.136 1.00 85.69 325 VAL A O 1
ATOM 2557 N N . GLU A 1 326 ? -10.811 -3.459 -16.183 1.00 87.12 326 GLU A N 1
ATOM 2558 C CA . GLU A 1 326 ? -10.133 -4.666 -15.733 1.00 87.12 326 GLU A CA 1
ATOM 2559 C C . GLU A 1 326 ? -8.702 -4.327 -15.309 1.00 87.12 326 GLU A C 1
ATOM 2561 O O . GLU A 1 326 ? -8.006 -3.547 -15.964 1.00 87.12 326 GLU A O 1
ATOM 2566 N N . ALA A 1 327 ? -8.276 -4.862 -14.168 1.00 87.25 327 ALA A N 1
ATOM 2567 C CA . ALA A 1 327 ? -6.924 -4.625 -13.699 1.00 87.25 327 ALA A CA 1
ATOM 2568 C C . ALA A 1 327 ? -5.933 -5.287 -14.656 1.00 87.25 327 ALA A C 1
ATOM 2570 O O . ALA A 1 327 ? -6.084 -6.455 -14.999 1.00 87.25 327 ALA A O 1
ATOM 2571 N N . TYR A 1 328 ? -4.898 -4.542 -15.034 1.00 85.12 328 TYR A N 1
ATOM 2572 C CA . TYR A 1 328 ? -3.793 -5.070 -15.827 1.00 85.12 328 TYR A CA 1
ATOM 2573 C C . TYR A 1 328 ? -3.087 -6.215 -15.098 1.00 85.12 328 TYR A C 1
ATOM 2575 O O . TYR A 1 328 ? -2.681 -7.203 -15.695 1.00 85.12 328 TYR A O 1
ATOM 2583 N N . ASN A 1 329 ? -2.945 -6.065 -13.781 1.00 85.50 329 ASN A N 1
ATOM 2584 C CA . ASN A 1 329 ? -2.329 -7.055 -12.923 1.00 85.50 329 ASN A CA 1
ATOM 2585 C C . ASN A 1 329 ? -2.922 -6.963 -11.520 1.00 85.50 329 ASN A C 1
ATOM 2587 O O . ASN A 1 329 ? -3.373 -5.896 -11.100 1.00 85.50 329 ASN A O 1
ATOM 2591 N N . THR A 1 330 ? -2.906 -8.047 -10.754 1.00 86.62 330 THR A N 1
ATOM 2592 C CA . THR A 1 330 ? -3.282 -7.982 -9.341 1.00 86.62 330 THR A CA 1
ATOM 2593 C C . THR A 1 330 ? -2.372 -8.859 -8.502 1.00 86.62 330 THR A C 1
ATOM 2595 O O . THR A 1 330 ? -1.789 -9.828 -8.978 1.00 86.62 330 THR A O 1
ATOM 2598 N N . TYR A 1 331 ? -2.293 -8.540 -7.216 1.00 88.06 331 TYR A N 1
ATOM 2599 C CA . TYR A 1 331 ? -1.533 -9.339 -6.257 1.00 88.06 331 TYR A CA 1
ATOM 2600 C C . TYR A 1 331 ? -2.184 -10.703 -5.969 1.00 88.06 331 TYR A C 1
ATOM 2602 O O . TYR A 1 331 ? -1.540 -11.613 -5.445 1.00 88.06 331 TYR A O 1
ATOM 2610 N N . LYS A 1 332 ? -3.480 -10.841 -6.279 1.00 83.75 332 LYS A N 1
ATOM 2611 C CA . LYS A 1 332 ? -4.267 -12.053 -6.064 1.00 83.75 332 LYS A CA 1
ATOM 2612 C C . LYS A 1 332 ? -5.270 -12.244 -7.201 1.00 83.75 332 LYS A C 1
ATOM 2614 O O . LYS A 1 332 ? -6.363 -11.684 -7.169 1.00 83.75 332 LYS A O 1
ATOM 2619 N N . THR A 1 333 ? -4.931 -13.101 -8.159 1.00 65.44 333 THR A N 1
ATOM 2620 C CA . THR A 1 333 ? -5.860 -13.579 -9.196 1.00 65.44 333 THR A CA 1
ATOM 2621 C C . THR A 1 333 ? -5.963 -15.102 -9.186 1.00 65.44 333 THR A C 1
ATOM 2623 O O . THR A 1 333 ? -5.144 -15.795 -8.579 1.00 65.44 333 THR A O 1
ATOM 2626 N N . VAL A 1 334 ? -6.976 -15.622 -9.878 1.00 60.47 334 VAL A N 1
ATOM 2627 C CA . VAL A 1 334 ? -7.066 -17.048 -10.213 1.00 60.47 334 VAL A CA 1
ATOM 2628 C C . VAL A 1 334 ? -6.098 -17.398 -11.355 1.00 60.47 334 VAL A C 1
ATOM 2630 O O . VAL A 1 334 ? -5.485 -18.460 -11.307 1.00 60.47 334 VAL A O 1
ATOM 2633 N N . ASP A 1 335 ? -5.897 -16.486 -12.315 1.00 59.00 335 ASP A N 1
ATOM 2634 C CA . ASP A 1 335 ? -5.213 -16.776 -13.587 1.00 59.00 335 ASP A CA 1
ATOM 2635 C C . ASP A 1 335 ? -3.702 -16.468 -13.582 1.00 59.00 335 ASP A C 1
ATOM 2637 O O . ASP A 1 335 ? -2.906 -17.265 -14.068 1.00 59.00 335 ASP A O 1
ATOM 2641 N N . LEU A 1 336 ? -3.282 -15.348 -12.982 1.00 62.22 336 LEU A N 1
ATOM 2642 C CA . LEU A 1 336 ? -1.872 -14.932 -12.832 1.00 62.22 336 LEU A CA 1
ATOM 2643 C C . LEU A 1 336 ? -1.254 -15.410 -11.503 1.00 62.22 336 LEU A C 1
ATOM 2645 O O . LEU A 1 336 ? -0.079 -15.169 -11.222 1.00 62.22 336 LEU A O 1
ATOM 2649 N N . GLY A 1 337 ? -2.050 -16.090 -10.672 1.00 71.50 337 GLY A N 1
ATOM 2650 C CA . GLY A 1 337 ? -1.653 -16.603 -9.368 1.00 71.50 337 GLY A CA 1
ATOM 2651 C C . GLY A 1 337 ? -1.795 -15.599 -8.220 1.00 71.50 337 GLY A C 1
ATOM 2652 O O . GLY A 1 337 ? -2.348 -14.503 -8.339 1.00 71.50 337 GLY A O 1
ATOM 2653 N N . ASN A 1 338 ? -1.316 -16.027 -7.054 1.00 85.62 338 ASN A N 1
ATOM 2654 C CA . ASN A 1 338 ? -1.468 -15.332 -5.783 1.00 85.62 338 ASN A CA 1
ATOM 2655 C C . ASN A 1 338 ? -0.091 -15.041 -5.184 1.00 85.62 338 ASN A C 1
ATOM 2657 O O . ASN A 1 338 ? 0.537 -15.928 -4.598 1.00 85.62 338 ASN A O 1
ATOM 2661 N N . ALA A 1 339 ? 0.367 -13.798 -5.333 1.00 91.38 339 ALA A N 1
ATOM 2662 C CA . ALA A 1 339 ? 1.695 -13.386 -4.898 1.00 91.38 339 ALA A CA 1
ATOM 2663 C C . ALA A 1 339 ? 1.855 -13.487 -3.374 1.00 91.38 339 ALA A C 1
ATOM 2665 O O . ALA A 1 339 ? 2.928 -13.864 -2.912 1.00 91.38 339 ALA A O 1
ATOM 2666 N N . TRP A 1 340 ? 0.789 -13.293 -2.582 1.00 93.06 340 TRP A N 1
ATOM 2667 C CA . TRP A 1 340 ? 0.856 -13.521 -1.131 1.00 93.06 340 TRP A CA 1
ATOM 2668 C C . TRP A 1 340 ? 1.286 -14.957 -0.819 1.00 93.06 340 TRP A C 1
ATOM 2670 O O . TRP A 1 340 ? 2.238 -15.177 -0.070 1.00 93.06 340 TRP A O 1
ATOM 2680 N N . SER A 1 341 ? 0.601 -15.936 -1.414 1.00 90.50 341 SER A N 1
ATOM 2681 C CA . SER A 1 341 ? 0.907 -17.356 -1.224 1.00 90.50 341 SER A CA 1
ATOM 2682 C C . SER A 1 341 ? 2.297 -17.712 -1.760 1.00 90.50 341 SER A C 1
ATOM 2684 O O . SER A 1 341 ? 3.084 -18.344 -1.053 1.00 90.50 341 SER A O 1
ATOM 2686 N N . GLY A 1 342 ? 2.636 -17.239 -2.967 1.00 90.50 342 GLY A N 1
ATOM 2687 C CA . GLY A 1 342 ? 3.942 -17.464 -3.597 1.00 90.50 342 GLY A CA 1
ATOM 2688 C C . GLY A 1 342 ? 5.121 -16.907 -2.790 1.00 90.50 342 GLY A C 1
ATOM 2689 O O . GLY A 1 342 ? 6.205 -17.482 -2.796 1.00 90.50 342 GLY A O 1
ATOM 2690 N N . GLU A 1 343 ? 4.896 -15.838 -2.027 1.00 94.00 343 GLU A N 1
ATOM 2691 C CA . GLU A 1 343 ? 5.885 -15.220 -1.134 1.00 94.00 343 GLU A CA 1
ATOM 2692 C C . GLU A 1 343 ? 5.857 -15.790 0.295 1.00 94.00 343 GLU A C 1
ATOM 2694 O O . GLU A 1 343 ? 6.521 -15.279 1.204 1.00 94.00 343 GLU A O 1
ATOM 2699 N N . GLY A 1 344 ? 5.099 -16.868 0.507 1.00 92.88 344 GLY A N 1
ATOM 2700 C CA . GLY A 1 344 ? 5.091 -17.640 1.743 1.00 92.88 344 GLY A CA 1
ATOM 2701 C C . GLY A 1 344 ? 4.153 -17.113 2.826 1.00 92.88 344 GLY A C 1
ATOM 2702 O O . GLY A 1 344 ? 4.358 -17.440 3.999 1.00 92.88 344 GLY A O 1
ATOM 2703 N N . TYR A 1 345 ? 3.141 -16.309 2.480 1.00 93.06 345 TYR A N 1
ATOM 2704 C CA . TYR A 1 345 ? 2.132 -15.851 3.436 1.00 93.06 345 TYR A CA 1
ATOM 2705 C C . TYR A 1 345 ? 1.440 -17.036 4.122 1.00 93.06 345 TYR A C 1
ATOM 2707 O O . TYR A 1 345 ? 0.974 -17.975 3.477 1.00 93.06 345 TYR A O 1
ATOM 2715 N N . LYS A 1 346 ? 1.336 -16.982 5.454 1.00 89.06 346 LYS A N 1
ATOM 2716 C CA . LYS A 1 346 ? 0.717 -18.041 6.266 1.00 89.06 346 LYS A CA 1
ATOM 2717 C C . LYS A 1 346 ? -0.609 -17.576 6.851 1.00 89.06 346 LYS A C 1
ATOM 2719 O O . LYS A 1 346 ? -0.628 -16.652 7.665 1.00 89.06 346 LYS A O 1
ATOM 2724 N N . THR A 1 347 ? -1.682 -18.272 6.487 1.00 87.12 347 THR A N 1
ATOM 2725 C CA . THR A 1 347 ? -3.045 -18.057 7.002 1.00 87.12 347 THR A CA 1
ATOM 2726 C C . THR A 1 347 ? -3.362 -18.897 8.239 1.00 87.12 347 THR A C 1
ATOM 2728 O O . THR A 1 347 ? -4.224 -18.520 9.025 1.00 87.12 347 THR A O 1
ATOM 2731 N N . ASN A 1 348 ? -2.650 -20.008 8.456 1.00 80.50 348 ASN A N 1
ATOM 2732 C CA . ASN A 1 348 ? -2.831 -20.847 9.639 1.00 80.50 348 ASN A CA 1
ATOM 2733 C C . ASN A 1 348 ? -1.936 -20.365 10.791 1.00 80.50 348 ASN A C 1
ATOM 2735 O O . ASN A 1 348 ? -0.740 -20.663 10.826 1.00 80.50 348 ASN A O 1
ATOM 2739 N N . ILE A 1 349 ? -2.522 -19.615 11.723 1.00 79.44 349 ILE A N 1
ATOM 2740 C CA . ILE A 1 349 ? -1.894 -19.218 12.987 1.00 79.44 349 ILE A CA 1
ATOM 2741 C C . ILE A 1 349 ? -2.812 -19.659 14.116 1.00 79.44 349 ILE A C 1
ATOM 2743 O O . ILE A 1 349 ? -4.011 -19.396 14.068 1.00 79.44 349 ILE A O 1
ATOM 2747 N N . ALA A 1 350 ? -2.244 -20.342 15.113 1.00 77.56 350 ALA A N 1
ATOM 2748 C CA . ALA A 1 350 ? -2.976 -21.005 16.188 1.00 77.56 350 ALA A CA 1
ATOM 2749 C C . ALA A 1 350 ? -4.086 -20.119 16.787 1.00 77.56 350 ALA A C 1
ATOM 2751 O O . ALA A 1 350 ? -3.813 -19.170 17.518 1.00 77.56 350 ALA A O 1
ATOM 2752 N N . GLY A 1 351 ? -5.338 -20.457 16.462 1.00 80.81 351 GLY A N 1
ATOM 2753 C CA . GLY A 1 351 ? -6.542 -19.830 17.005 1.00 80.81 351 GLY A CA 1
ATOM 2754 C C . GLY A 1 351 ? -6.961 -18.497 16.378 1.00 80.81 351 GLY A C 1
ATOM 2755 O O . GLY A 1 351 ? -8.001 -17.990 16.768 1.00 80.81 351 GLY A O 1
ATOM 2756 N N . ILE A 1 352 ? -6.222 -17.929 15.416 1.00 86.19 352 ILE A N 1
ATOM 2757 C CA . ILE A 1 352 ? -6.518 -16.598 14.856 1.00 86.19 352 ILE A CA 1
ATOM 2758 C C . ILE A 1 352 ? -6.913 -16.708 13.381 1.00 86.19 352 ILE A C 1
ATOM 2760 O O . ILE A 1 352 ? -6.140 -17.175 12.547 1.00 86.19 352 ILE A O 1
ATOM 2764 N N . SER A 1 353 ? -8.107 -16.216 13.046 1.00 88.19 353 SER A N 1
ATOM 2765 C CA . SER A 1 353 ? -8.628 -16.204 11.678 1.00 88.19 353 SER A CA 1
ATOM 2766 C C . SER A 1 353 ? -7.980 -15.112 10.811 1.00 88.19 353 SER A C 1
ATOM 2768 O O . SER A 1 353 ? -8.446 -13.967 10.767 1.00 88.19 353 SER A O 1
ATOM 2770 N N . ILE A 1 354 ? -6.953 -15.491 10.051 1.00 90.81 354 ILE A N 1
ATOM 2771 C CA . ILE A 1 354 ? -6.202 -14.617 9.136 1.00 90.81 354 ILE A CA 1
ATOM 2772 C C . ILE A 1 354 ? -6.476 -15.007 7.685 1.00 90.81 354 ILE A C 1
ATOM 2774 O O . ILE A 1 354 ? -6.617 -16.185 7.358 1.00 90.81 354 ILE A O 1
ATOM 2778 N N . MET A 1 355 ? -6.505 -14.013 6.802 1.00 92.44 355 MET A N 1
ATOM 2779 C CA . MET A 1 355 ? -6.572 -14.221 5.360 1.00 92.44 355 MET A CA 1
ATOM 2780 C C . MET A 1 355 ? -5.433 -13.497 4.649 1.00 92.44 355 MET A C 1
ATOM 2782 O O . MET A 1 355 ? -4.898 -12.502 5.134 1.00 92.44 355 MET A O 1
ATOM 2786 N N . GLU A 1 356 ? -5.069 -14.001 3.475 1.00 93.06 356 GLU A N 1
ATOM 2787 C CA . GLU A 1 356 ? -4.108 -13.333 2.598 1.00 93.06 356 GLU A CA 1
ATOM 2788 C C . GLU A 1 356 ? -4.539 -11.889 2.336 1.00 93.06 356 GLU A C 1
ATOM 2790 O O . GLU A 1 356 ? -5.731 -11.597 2.188 1.00 93.06 356 GLU A O 1
ATOM 2795 N N . GLY A 1 357 ? -3.559 -10.992 2.300 1.00 95.19 357 GLY A N 1
ATOM 2796 C CA . GLY A 1 357 ? -3.794 -9.556 2.239 1.00 95.19 357 GLY A CA 1
ATOM 2797 C C . GLY A 1 357 ? -3.968 -8.895 3.603 1.00 95.19 357 GLY A C 1
ATOM 2798 O O . GLY A 1 357 ? -3.931 -7.670 3.648 1.00 95.19 357 GLY A O 1
ATOM 2799 N N . ASP A 1 358 ? -4.106 -9.627 4.721 1.00 96.50 358 ASP A N 1
ATOM 2800 C CA . ASP A 1 358 ? -4.028 -8.983 6.036 1.00 96.50 358 ASP A CA 1
ATOM 2801 C C . ASP A 1 358 ? -2.586 -8.492 6.241 1.00 96.50 358 ASP A C 1
ATOM 2803 O O . ASP A 1 358 ? -1.644 -9.286 6.332 1.00 96.50 358 ASP A O 1
ATOM 2807 N N . VAL A 1 359 ? -2.398 -7.174 6.288 1.00 97.25 359 VAL A N 1
ATOM 2808 C CA . VAL A 1 359 ? -1.064 -6.550 6.337 1.00 97.25 359 VAL A CA 1
ATOM 2809 C C . VAL A 1 359 ? -0.707 -6.072 7.740 1.00 97.25 359 VAL A C 1
ATOM 2811 O O . VAL A 1 359 ? 0.435 -6.205 8.178 1.00 97.25 359 VAL A O 1
ATOM 2814 N N . VAL A 1 360 ? -1.676 -5.554 8.491 1.00 97.00 360 VAL A N 1
ATOM 2815 C CA . VAL A 1 360 ? -1.452 -5.020 9.837 1.00 97.00 360 VAL A CA 1
ATOM 2816 C C . VAL A 1 360 ? -2.700 -5.162 10.690 1.00 97.00 360 VAL A C 1
ATOM 2818 O O . VAL A 1 360 ? -3.824 -5.047 10.197 1.00 97.00 360 VAL A O 1
ATOM 2821 N N . PHE A 1 361 ? -2.493 -5.415 11.978 1.00 96.19 361 PHE A N 1
ATOM 2822 C CA . PHE A 1 361 ? -3.538 -5.361 12.987 1.00 96.19 361 PHE A CA 1
ATOM 2823 C C . PHE A 1 361 ? -3.370 -4.085 13.810 1.00 96.19 361 PHE A C 1
ATOM 2825 O O . PHE A 1 361 ? -2.273 -3.779 14.286 1.00 96.19 361 PHE A O 1
ATOM 2832 N N . TYR A 1 362 ? -4.471 -3.364 13.999 1.00 97.19 362 TYR A N 1
ATOM 2833 C CA . TYR A 1 362 ? -4.554 -2.250 14.934 1.00 97.19 362 TYR A CA 1
ATOM 2834 C C . TYR A 1 362 ? -5.257 -2.680 16.216 1.00 97.19 362 TYR A C 1
ATOM 2836 O O . TYR A 1 362 ? -6.239 -3.411 16.163 1.00 97.19 362 TYR A O 1
ATOM 2844 N N . HIS A 1 363 ? -4.804 -2.212 17.373 1.00 95.25 363 HIS A N 1
ATOM 2845 C CA . HIS A 1 363 ? -5.590 -2.337 18.602 1.00 95.25 363 HIS A CA 1
ATOM 2846 C C . HIS A 1 363 ? -6.886 -1.525 18.490 1.00 95.25 363 HIS A C 1
ATOM 2848 O O . HIS A 1 363 ? -6.849 -0.370 18.070 1.00 95.25 363 HIS A O 1
ATOM 2854 N N . VAL A 1 364 ? -8.017 -2.093 18.915 1.00 95.38 364 VAL A N 1
ATOM 2855 C CA . VAL A 1 364 ? -9.301 -1.367 18.956 1.00 95.38 364 VAL A CA 1
ATOM 2856 C C . VAL A 1 364 ? -9.294 -0.263 20.024 1.00 95.38 364 VAL A C 1
ATOM 2858 O O . VAL A 1 364 ? -9.895 0.793 19.839 1.00 95.38 364 VAL A O 1
ATOM 2861 N N . ASP A 1 365 ? -8.587 -0.487 21.132 1.00 92.31 365 ASP A N 1
ATOM 2862 C CA . ASP A 1 365 ? -8.647 0.301 22.368 1.00 92.31 365 ASP A CA 1
ATOM 2863 C C . ASP A 1 365 ? -7.384 1.130 22.657 1.00 92.31 365 ASP A C 1
ATOM 2865 O O . ASP A 1 365 ? -7.348 1.894 23.624 1.00 92.31 365 ASP A O 1
ATOM 2869 N N . ARG A 1 366 ? -6.339 1.025 21.825 1.00 93.25 366 ARG A N 1
ATOM 2870 C CA . ARG A 1 366 ? -5.071 1.747 22.026 1.00 93.25 366 ARG A CA 1
ATOM 2871 C C . ARG A 1 366 ? -4.834 2.773 20.929 1.00 93.25 366 ARG A C 1
ATOM 2873 O O . ARG A 1 366 ? -4.939 2.478 19.741 1.00 93.25 366 ARG A O 1
ATOM 2880 N N . ARG A 1 367 ? -4.444 3.980 21.342 1.00 92.50 367 ARG A N 1
ATOM 2881 C CA . ARG A 1 367 ? -4.292 5.152 20.469 1.00 92.50 367 ARG A CA 1
ATOM 2882 C C . ARG A 1 367 ? -2.941 5.831 20.684 1.00 92.50 367 ARG A C 1
ATOM 2884 O O . ARG A 1 367 ? -2.397 5.791 21.788 1.00 92.50 367 ARG A O 1
ATOM 2891 N N . ALA A 1 368 ? -2.439 6.506 19.654 1.00 89.88 368 ALA A N 1
ATOM 2892 C CA . ALA A 1 368 ? -1.205 7.289 19.700 1.00 89.88 368 ALA A CA 1
ATOM 2893 C C . ALA A 1 368 ? -1.252 8.422 20.745 1.00 89.88 368 ALA A C 1
ATOM 2895 O O . ALA A 1 368 ? -0.254 8.697 21.403 1.00 89.88 368 ALA A O 1
ATOM 2896 N N . SER A 1 369 ? -2.419 9.034 20.975 1.00 82.88 369 SER A N 1
ATOM 2897 C CA . SER A 1 369 ? -2.602 10.072 22.004 1.00 82.88 369 SER A CA 1
ATOM 2898 C C . SER A 1 369 ? -2.356 9.572 23.433 1.00 82.88 369 SER A C 1
ATOM 2900 O O . SER A 1 369 ? -1.980 10.358 24.298 1.00 82.88 369 SER A O 1
ATOM 2902 N N . GLY A 1 370 ? -2.509 8.268 23.685 1.00 67.12 370 GLY A N 1
ATOM 2903 C CA . GLY A 1 370 ? -2.219 7.655 24.982 1.00 67.12 370 GLY A CA 1
ATOM 2904 C C . GLY A 1 370 ? -0.725 7.516 25.296 1.00 67.12 370 GLY A C 1
ATOM 2905 O O . GLY A 1 370 ? -0.392 7.162 26.419 1.00 67.12 370 GLY A O 1
ATOM 2906 N N . HIS A 1 371 ? 0.169 7.780 24.335 1.00 52.38 371 HIS A N 1
ATOM 2907 C CA . HIS A 1 371 ? 1.621 7.820 24.560 1.00 52.38 371 HIS A CA 1
ATOM 2908 C C . HIS A 1 371 ? 2.143 9.180 25.044 1.00 52.38 371 HIS A C 1
ATOM 2910 O O . HIS A 1 371 ? 3.304 9.268 25.427 1.00 52.38 371 HIS A O 1
ATOM 2916 N N . TYR A 1 372 ? 1.307 10.222 25.020 1.00 34.66 372 TYR A N 1
ATOM 2917 C CA . TYR A 1 372 ? 1.662 11.582 25.439 1.00 34.66 372 TYR A CA 1
ATOM 2918 C C . TYR A 1 372 ? 1.009 11.980 26.775 1.00 34.66 372 TYR A C 1
ATOM 2920 O O . TYR A 1 372 ? 0.717 13.156 26.988 1.00 34.66 372 TYR A O 1
ATOM 2928 N N . ARG A 1 373 ? 0.747 11.015 27.664 1.00 30.97 373 ARG A N 1
ATOM 2929 C CA . ARG A 1 373 ? 0.280 11.275 29.032 1.00 30.97 373 ARG A CA 1
ATOM 2930 C C . ARG A 1 373 ? 1.285 10.806 30.062 1.00 30.97 373 ARG A C 1
ATOM 2932 O O . ARG A 1 373 ? 1.796 9.679 29.886 1.00 30.97 373 ARG A O 1
#

Sequence (373 aa):
ITGTNTGTNTNTATYYLPSHNRETTTGQVQFRTLPINLTNLLAPHNFAYNKDIDAYKAVAEIPVELSGTISDFTIIGITDPAWQNHFKQAGSTFRAAHLPVMAGKNNQVGMADQAVKLGYKIRFSLETNGDMTGSDDILLITPSYYHIDEKGTRQPVDLYYETGQGFIKLGSDKDTMKNTMVLNDPARKITKEAIQNTVKVLSAQKRNNGLTEADYLNIFTGHYEKDLAYKDKLLLTEAQKLYIGTSSQSRGELPQTLILGARQKWYGEFYLPGQTVVVPKGVNLSTYARLKIGEAPFITKGYIAVNFDIRGYHNIKTLKDLEKVEAYNTYKTVDLGNAWSGEGYKTNIAGISIMEGDVVFYHVDRRASGHYR

Secondary structure (DSSP, 8-state):
-----PPTT-S-------TTSPPEEEEEEEEEPPPTT---TTS---SS----GGG---EEEEEEEE---EEEEEEEEE-SGGGHHHHHSTT--EEGGG-SB-TTTS--TT-TT--EEETPPEEEEEEEETT--SSS-EEEEEEEEEEE-TT--EEEEEEEEEETTEEEETTSTT-----EEETT-GGG---HHHHHHHHHHHHHHT-SS---HHHHHHHHHS--EEE-EETTEEEE-GGGEEE----TT--S-S-HHHHHHTEEEEEEEE---TTEEEEETT--GGG-S---TTSTT-B-SSEEEEEEEEEEE-S-S-STTGGGSPPSEESB-SSS-BHHHHTT---EETTEE--TTEEEEEEEEEEGGGG--

Radius of gyration: 25.3 Å; chains: 1; bounding box: 63×56×77 Å